Protein AF-A0A0Q5HZ57-F1 (afdb_monomer)

Foldseek 3Di:
DDDPDDDVVVVVVVVVPPDPDPDDPPPDPDDDDDPPPPDDLVNLQPDDPVSVVVVVVVLLVVLLVVLLVLCVDPCNPVVSVVSVVVSVVVVVVCLDSRCDPVNVSVPVVVVVVVVSVVVVVVVVVVVVVVVVVVVVVVVVVVVVVVVVVVVVVVVVVVVVVVVVVVVVVVVVVVVVVVVVVVVVVVVVVVVVVVVVVVVVVVVVVVVVVVVVVVVVVVVVVVVVVVVVVVVVVVVVPPDPPPDDDDDQDDQDPDPLSLVLLQVQLCVVVVPPPGDSVCCRVRDDPVSVVVSCVQQVDSVSSVVSCVVVVVVVVVPD

Radius of gyration: 91.22 Å; Cα contacts (8 Å, |Δi|>4): 73; chains: 1; bounding box: 146×51×230 Å

Secondary structure (DSSP, 8-state):
----PPPHHHHHHHHHT-------TTSSS-PPPPTT----HHHHTT--HHHHHHHHHHHHHHHHHHHHHHHTSTTHHHHHHHHHHHHHHHHHHHHHHHS-TTS-HHHHHHHHHHHHHHHHHHHHHHHHHHHHHHHHHHHHHHHHHHHHHHHHHHHHHHHHHHHHHHHHHHHHHHHHHHHHHHHHHHHHHHHHHHHHHHHHHHHHHHHHHHHHHHHHHHHHHHHHHHHHHHHHHHHHHSPP---PPPPPP----SHHHHHHHHHHHHHHTT-TT--SSTHHHH--HHHHHHHHHHS-SHHHHHHHHHHHHHHHHS--

Solvent-accessible surface area (backbone atoms only — not comparable to full-atom values): 18323 Å² total; per-residue (Å²): 140,79,84,81,71,80,55,69,66,58,59,52,53,58,64,70,64,54,68,86,65,78,74,73,92,74,87,61,96,84,75,79,80,66,92,88,62,90,67,48,73,76,60,57,73,67,51,51,73,68,54,48,52,52,54,49,52,53,53,53,51,52,48,51,53,53,33,57,60,31,51,77,41,100,64,7,68,64,53,23,51,51,53,50,54,54,50,53,51,53,52,52,49,52,49,65,73,70,54,51,98,84,51,66,58,62,61,65,45,47,56,50,49,52,53,50,51,48,53,52,49,52,53,51,50,54,54,50,54,51,50,54,49,50,54,50,52,51,51,50,52,51,51,51,49,53,54,48,53,51,50,51,53,52,51,52,52,50,52,51,52,53,50,52,52,50,51,53,49,52,51,53,52,51,52,50,50,52,52,49,52,53,49,54,51,50,50,52,51,52,50,52,52,50,51,51,52,52,50,51,49,51,56,46,52,52,50,52,50,54,53,52,50,52,50,51,49,52,54,48,52,51,50,50,51,52,52,51,52,48,53,50,50,52,63,69,63,47,78,72,85,73,71,82,76,77,77,84,69,83,74,65,88,48,72,59,47,37,52,34,51,38,53,51,48,24,66,77,69,71,35,89,80,69,50,73,83,55,44,81,83,69,56,47,65,67,57,51,53,53,48,43,70,76,36,75,40,74,67,48,23,48,57,69,42,44,67,61,56,50,57,59,69,73,58,123

Mean predicted aligned error: 21.64 Å

Sequence (316 aa):
MTSALINPAAIAAIKSRRPAGPASPLDGPGRPAPAGCNLTPERAARLNPLQWQRAWLRSSELVADVVEAAMKRDDGTDLAAMLLDHSLNLIAYGITEFAGTKASPRERVRERTETVLQVVWQGMSRSIDAGVALERDELAAEAARILADERDLMTQAADVAHAEARAARQEVEALRRQIAEQRDQAAAELARVTEGRDRERASYIERERGWNEQRRQLEHDRAQVIASLNAELEALSRPLEVLPMPAPVTLPTTPAGRASLCRYAREVLSRPDLKQDDLGEVVTPELLTAWETAYPTPEAQRAHLRPVVAGVRGAA

Structure (mmCIF, N/CA/C/O backbone):
data_AF-A0A0Q5HZ57-F1
#
_entry.id   AF-A0A0Q5HZ57-F1
#
loop_
_atom_site.group_PDB
_atom_site.id
_atom_site.type_symbol
_atom_site.label_atom_id
_atom_site.label_alt_id
_atom_site.label_comp_id
_atom_site.label_asym_id
_atom_site.label_entity_id
_atom_site.label_seq_id
_atom_site.pdbx_PDB_ins_code
_atom_site.Cartn_x
_atom_site.Cartn_y
_atom_site.Cartn_z
_atom_site.occupancy
_atom_site.B_iso_or_equiv
_atom_site.auth_seq_id
_atom_site.auth_comp_id
_atom_site.auth_asym_id
_atom_site.auth_atom_id
_atom_site.pdbx_PDB_model_num
ATOM 1 N N . MET A 1 1 ? 16.316 20.835 -44.942 1.00 33.94 1 MET A N 1
ATOM 2 C CA . MET A 1 1 ? 16.990 20.653 -46.245 1.00 33.94 1 MET A CA 1
ATOM 3 C C . MET A 1 1 ? 17.174 22.016 -46.890 1.00 33.94 1 MET A C 1
ATOM 5 O O . MET A 1 1 ? 16.287 22.500 -47.577 1.00 33.94 1 MET A O 1
ATOM 9 N N . THR A 1 2 ? 18.281 22.683 -46.581 1.00 32.50 2 THR A N 1
ATOM 10 C CA . THR A 1 2 ? 18.635 23.996 -47.130 1.00 32.50 2 THR A CA 1
ATOM 11 C C . THR A 1 2 ? 19.719 23.796 -48.179 1.00 32.50 2 THR A C 1
ATOM 13 O O . THR A 1 2 ? 20.849 23.445 -47.858 1.00 32.50 2 THR A O 1
ATOM 16 N N . SER A 1 3 ? 19.341 23.983 -49.443 1.00 35.72 3 SER A N 1
ATOM 17 C CA . SER A 1 3 ? 20.245 24.024 -50.589 1.00 35.72 3 SER A CA 1
ATOM 18 C C . SER A 1 3 ? 21.181 25.223 -50.430 1.00 35.72 3 SER A C 1
ATOM 20 O O . SER A 1 3 ? 20.772 26.363 -50.653 1.00 35.72 3 SER A O 1
ATOM 22 N N . ALA A 1 4 ? 22.422 24.986 -50.005 1.00 40.47 4 ALA A N 1
ATOM 23 C CA . ALA A 1 4 ? 23.453 26.015 -49.953 1.00 40.47 4 ALA A CA 1
ATOM 24 C C . ALA A 1 4 ? 23.924 26.321 -51.383 1.00 40.47 4 ALA A C 1
ATOM 26 O O . ALA A 1 4 ? 24.875 25.739 -51.896 1.00 40.47 4 ALA A O 1
ATOM 27 N N . LEU A 1 5 ? 23.201 27.223 -52.049 1.00 44.81 5 LEU A N 1
ATOM 28 C CA . LEU A 1 5 ? 23.635 27.865 -53.284 1.00 44.81 5 LEU A CA 1
ATOM 29 C C . LEU A 1 5 ? 24.961 28.583 -53.016 1.00 44.81 5 LEU A C 1
ATOM 31 O O . LEU A 1 5 ? 25.039 29.469 -52.164 1.00 44.81 5 LEU A O 1
ATOM 35 N N . ILE A 1 6 ? 26.003 28.179 -53.742 1.00 45.28 6 ILE A N 1
ATOM 36 C CA . ILE A 1 6 ? 27.332 28.785 -53.687 1.00 45.28 6 ILE A CA 1
ATOM 37 C C . ILE A 1 6 ? 27.187 30.293 -53.925 1.00 45.28 6 ILE A C 1
ATOM 39 O O . ILE A 1 6 ? 26.731 30.731 -54.982 1.00 45.28 6 ILE A O 1
ATOM 43 N N . ASN A 1 7 ? 27.557 31.084 -52.916 1.00 48.25 7 ASN A N 1
ATOM 44 C CA . ASN A 1 7 ? 27.429 32.535 -52.933 1.00 48.25 7 ASN A CA 1
ATOM 45 C C . ASN A 1 7 ? 28.296 33.126 -54.070 1.00 48.25 7 ASN A C 1
ATOM 47 O O . ASN A 1 7 ? 29.522 32.977 -54.032 1.00 48.25 7 ASN A O 1
ATOM 51 N N . PRO A 1 8 ? 27.714 33.840 -55.053 1.00 53.28 8 PRO A N 1
ATOM 52 C CA . PRO A 1 8 ? 28.462 34.447 -56.157 1.00 53.28 8 PRO A CA 1
ATOM 53 C C . PRO A 1 8 ? 29.563 35.408 -55.683 1.00 53.28 8 PRO A C 1
ATOM 55 O O . PRO A 1 8 ? 30.600 35.543 -56.335 1.00 53.28 8 PRO A O 1
ATOM 58 N N . ALA A 1 9 ? 29.376 36.033 -54.515 1.00 50.25 9 ALA A N 1
ATOM 59 C CA . ALA A 1 9 ? 30.364 36.917 -53.905 1.00 50.25 9 ALA A CA 1
ATOM 60 C C . ALA A 1 9 ? 31.603 36.158 -53.394 1.00 50.25 9 ALA A C 1
ATOM 62 O O . ALA A 1 9 ? 32.708 36.699 -53.436 1.00 50.25 9 ALA A O 1
ATOM 63 N N . ALA A 1 10 ? 31.457 34.892 -52.985 1.00 50.66 10 ALA A N 1
ATOM 64 C CA . ALA A 1 10 ? 32.586 34.052 -52.580 1.00 50.66 10 ALA A CA 1
ATOM 65 C C . ALA A 1 10 ? 33.459 33.666 -53.788 1.00 50.66 10 ALA A C 1
ATOM 67 O O . ALA A 1 10 ? 34.685 33.711 -53.705 1.00 50.66 10 ALA A O 1
ATOM 68 N N . ILE A 1 11 ? 32.848 33.400 -54.950 1.00 47.31 11 ILE A N 1
ATOM 69 C CA . ILE A 1 11 ? 33.577 33.129 -56.203 1.00 47.31 11 ILE A CA 1
ATOM 70 C C . ILE A 1 11 ? 34.319 34.387 -56.693 1.00 47.31 11 ILE A C 1
ATOM 72 O O . ILE A 1 11 ? 35.450 34.295 -57.176 1.00 47.31 11 ILE A O 1
ATOM 76 N N . ALA A 1 12 ? 33.721 35.574 -56.543 1.00 46.91 12 ALA A N 1
ATOM 77 C CA . ALA A 1 12 ? 34.370 36.840 -56.891 1.00 46.91 12 ALA A CA 1
ATOM 78 C C . ALA A 1 12 ? 35.555 37.173 -55.962 1.00 46.91 12 ALA A C 1
ATOM 80 O O . ALA A 1 12 ? 36.593 37.629 -56.441 1.00 46.91 12 ALA A O 1
ATOM 81 N N . ALA A 1 13 ? 35.438 36.881 -54.661 1.00 50.50 13 ALA A N 1
ATOM 82 C CA . ALA A 1 13 ? 36.510 37.075 -53.682 1.00 50.50 13 ALA A CA 1
ATOM 83 C C . ALA A 1 13 ? 37.700 36.114 -53.885 1.00 50.50 13 ALA A C 1
ATOM 85 O O . ALA A 1 13 ? 38.850 36.491 -53.663 1.00 50.50 13 ALA A O 1
ATOM 86 N N . ILE A 1 14 ? 37.446 34.889 -54.357 1.00 45.88 14 ILE A N 1
ATOM 87 C CA . ILE A 1 14 ? 38.502 33.931 -54.726 1.00 45.88 14 ILE A CA 1
ATOM 88 C C . ILE A 1 14 ? 39.224 34.389 -56.004 1.00 45.88 14 ILE A C 1
ATOM 90 O O . ILE A 1 14 ? 40.447 34.292 -56.093 1.00 45.88 14 ILE A O 1
ATOM 94 N N . LYS A 1 15 ? 38.500 34.972 -56.971 1.00 42.28 15 LYS A N 1
ATOM 95 C CA . LYS A 1 15 ? 39.103 35.546 -58.188 1.00 42.28 15 LYS A CA 1
ATOM 96 C C . LYS A 1 15 ? 39.929 36.809 -57.919 1.00 42.28 15 LYS A C 1
ATOM 98 O O . LYS A 1 15 ? 40.934 37.007 -58.596 1.00 42.28 15 LYS A O 1
ATOM 103 N N . SER A 1 16 ? 39.543 37.643 -56.950 1.00 41.50 16 SER A N 1
ATOM 104 C CA . SER A 1 16 ? 40.268 38.879 -56.608 1.00 41.50 16 SER A CA 1
ATOM 105 C C . SER A 1 16 ? 41.471 38.667 -55.682 1.00 41.50 16 SER A C 1
ATOM 107 O O . SER A 1 16 ? 42.335 39.536 -55.607 1.00 41.50 16 SER A O 1
ATOM 109 N N . ARG A 1 17 ? 41.571 37.506 -55.018 1.00 42.84 17 ARG A N 1
ATOM 110 C CA . ARG A 1 17 ? 42.743 37.093 -54.225 1.00 42.84 17 ARG A CA 1
ATOM 111 C C . ARG A 1 17 ? 43.830 36.380 -55.025 1.00 42.84 17 ARG A C 1
ATOM 113 O O . ARG A 1 17 ? 44.807 35.935 -54.427 1.00 42.84 17 ARG A O 1
ATOM 120 N N . ARG A 1 18 ? 43.706 36.277 -56.352 1.00 37.41 18 ARG A N 1
ATOM 121 C CA . ARG A 1 18 ? 44.807 35.784 -57.182 1.00 37.41 18 ARG A CA 1
ATOM 122 C C . ARG A 1 18 ? 45.971 36.773 -57.006 1.00 37.41 18 ARG A C 1
ATOM 124 O O . ARG A 1 18 ? 45.808 37.929 -57.404 1.00 37.41 18 ARG A O 1
ATOM 131 N N . PRO A 1 19 ? 47.119 36.385 -56.411 1.00 39.62 19 PRO A N 1
ATOM 132 C CA . PRO A 1 19 ? 48.310 37.214 -56.534 1.00 39.62 19 PRO A CA 1
ATOM 133 C C . PRO A 1 19 ? 48.513 37.446 -58.028 1.00 39.62 19 PRO A C 1
ATOM 135 O O . PRO A 1 19 ? 48.196 36.552 -58.821 1.00 39.62 19 PRO A O 1
ATOM 138 N N . ALA A 1 20 ? 48.955 38.641 -58.421 1.00 43.75 20 ALA A N 1
ATOM 139 C CA . ALA A 1 20 ? 49.360 38.890 -59.795 1.00 43.75 20 ALA A CA 1
ATOM 140 C C . ALA A 1 20 ? 50.365 37.794 -60.168 1.00 43.75 20 ALA A C 1
ATOM 142 O O . ALA A 1 20 ? 51.519 37.819 -59.743 1.00 43.75 20 ALA A O 1
ATOM 143 N N . GLY A 1 21 ? 49.874 36.765 -60.864 1.00 36.41 21 GLY A N 1
ATOM 144 C CA . GLY A 1 21 ? 50.707 35.698 -61.373 1.00 36.41 21 GLY A CA 1
ATOM 145 C C . GLY A 1 21 ? 51.734 36.350 -62.286 1.00 36.41 21 GLY A C 1
ATOM 146 O O . GLY A 1 21 ? 51.421 37.385 -62.890 1.00 36.41 21 GLY A O 1
ATOM 147 N N . PRO A 1 22 ? 52.956 35.803 -62.369 1.00 34.62 22 PRO A N 1
ATOM 148 C CA . PRO A 1 22 ? 53.955 36.347 -63.272 1.00 34.62 22 PRO A CA 1
ATOM 149 C C . PRO A 1 22 ? 53.305 36.509 -64.647 1.00 34.62 22 PRO A C 1
ATOM 151 O O . PRO A 1 22 ? 52.580 35.613 -65.088 1.00 34.62 22 PRO A O 1
ATOM 154 N N . ALA A 1 23 ? 53.497 37.683 -65.261 1.00 33.75 23 ALA A N 1
ATOM 155 C CA . ALA A 1 23 ? 53.013 37.975 -66.603 1.00 33.75 23 ALA A CA 1
ATOM 156 C C . ALA A 1 23 ? 53.214 36.737 -67.485 1.00 33.75 23 ALA A C 1
ATOM 158 O O . ALA A 1 23 ? 54.285 36.121 -67.425 1.00 33.75 23 ALA A O 1
ATOM 159 N N . SER A 1 24 ? 52.161 36.345 -68.215 1.00 35.62 24 SER A N 1
ATOM 160 C CA . SER A 1 24 ? 52.159 35.137 -69.042 1.00 35.62 24 SER A CA 1
ATOM 161 C C . SER A 1 24 ? 53.497 35.043 -69.780 1.00 35.62 24 SER A C 1
ATOM 163 O O . SER A 1 24 ? 53.866 35.993 -70.473 1.00 35.62 24 SER A O 1
ATOM 165 N N . PRO A 1 25 ? 54.272 33.958 -69.621 1.00 41.25 25 PRO A N 1
ATOM 166 C CA . PRO A 1 25 ? 55.654 33.897 -70.098 1.00 41.25 25 PRO A CA 1
ATOM 167 C C . PRO A 1 25 ? 55.776 33.826 -71.634 1.00 41.25 25 PRO A C 1
ATOM 169 O O . PRO A 1 25 ? 56.842 33.480 -72.138 1.00 41.25 25 PRO A O 1
ATOM 172 N N . LEU A 1 26 ? 54.695 34.130 -72.362 1.00 41.28 26 LEU A N 1
ATOM 173 C CA . LEU A 1 26 ? 54.483 33.879 -73.785 1.00 41.28 26 LEU A CA 1
ATOM 174 C C . LEU A 1 26 ? 54.580 35.129 -74.681 1.00 41.28 26 LEU A C 1
ATOM 176 O O . LEU A 1 26 ? 54.522 34.982 -75.896 1.00 41.28 26 LEU A O 1
ATOM 180 N N . ASP A 1 27 ? 54.791 36.331 -74.138 1.00 39.03 27 ASP A N 1
ATOM 181 C CA . ASP A 1 27 ? 54.838 37.573 -74.941 1.00 39.03 27 ASP A CA 1
ATOM 182 C C . ASP A 1 27 ? 56.241 37.944 -75.477 1.00 39.03 27 ASP A C 1
ATOM 184 O O . ASP A 1 27 ? 56.532 39.109 -75.741 1.00 39.03 27 ASP A O 1
ATOM 188 N N . GLY A 1 28 ? 57.144 36.976 -75.674 1.00 36.47 28 GLY A N 1
ATOM 189 C CA . GLY A 1 28 ? 58.491 37.247 -76.197 1.00 36.47 28 GLY A CA 1
ATOM 190 C C . GLY A 1 28 ? 58.985 36.193 -77.193 1.00 36.47 28 GLY A C 1
ATOM 191 O O . GLY A 1 28 ? 58.855 34.999 -76.916 1.00 36.47 28 GLY A O 1
ATOM 192 N N . PRO A 1 29 ? 59.594 36.584 -78.329 1.00 33.12 29 PRO A N 1
ATOM 193 C CA . PRO A 1 29 ? 60.164 35.626 -79.264 1.00 33.12 29 PRO A CA 1
ATOM 194 C C . PRO A 1 29 ? 61.466 35.047 -78.684 1.00 33.12 29 PRO A C 1
ATOM 196 O O . PRO A 1 29 ? 62.414 35.783 -78.421 1.00 33.12 29 PRO A O 1
ATOM 199 N N . GLY A 1 30 ? 61.517 33.721 -78.507 1.00 47.78 30 GLY A N 1
ATOM 200 C CA . GLY A 1 30 ? 62.766 32.980 -78.279 1.00 47.78 30 GLY A CA 1
ATOM 201 C C . GLY A 1 30 ? 63.076 32.533 -76.844 1.00 47.78 30 GLY A C 1
ATOM 202 O O . GLY A 1 30 ? 64.192 32.753 -76.376 1.00 47.78 30 GLY A O 1
ATOM 203 N N . ARG A 1 31 ? 62.155 31.850 -76.146 1.00 42.75 31 ARG A N 1
ATOM 204 C CA . ARG A 1 31 ? 62.499 31.127 -74.901 1.00 42.75 31 ARG A CA 1
ATOM 205 C C . ARG A 1 31 ? 62.748 29.626 -75.131 1.00 42.75 31 ARG A C 1
ATOM 207 O O . ARG A 1 31 ? 62.014 29.012 -75.901 1.00 42.75 31 ARG A O 1
ATOM 214 N N . PRO A 1 32 ? 63.751 29.027 -74.457 1.00 47.19 32 PRO A N 1
ATOM 215 C CA . PRO A 1 32 ? 64.031 27.595 -74.534 1.00 47.19 32 PRO A CA 1
ATOM 216 C C . PRO A 1 32 ? 62.951 26.768 -73.819 1.00 47.19 32 PRO A C 1
ATOM 218 O O . PRO A 1 32 ? 62.338 27.231 -72.856 1.00 47.19 32 PRO A O 1
ATOM 221 N N . ALA A 1 33 ? 62.738 25.539 -74.299 1.00 41.84 33 ALA A N 1
ATOM 222 C CA . ALA A 1 33 ? 61.760 24.599 -73.754 1.00 41.84 33 ALA A CA 1
ATOM 223 C C . ALA A 1 33 ? 61.967 24.349 -72.241 1.00 41.84 33 ALA A C 1
ATOM 225 O O . ALA A 1 33 ? 63.110 24.349 -71.772 1.00 41.84 33 ALA A O 1
ATOM 226 N N . PRO A 1 34 ? 60.888 24.117 -71.466 1.00 42.78 34 PRO A N 1
ATOM 227 C CA . PRO A 1 34 ? 60.983 23.861 -70.032 1.00 42.78 34 PRO A CA 1
ATOM 228 C C . PRO A 1 34 ? 61.845 22.623 -69.731 1.00 42.78 34 PRO A C 1
ATOM 230 O O . PRO A 1 34 ? 61.740 21.586 -70.395 1.00 42.78 34 PRO A O 1
ATOM 233 N N . ALA A 1 35 ? 62.713 22.742 -68.722 1.00 40.25 35 ALA A N 1
ATOM 234 C CA . ALA A 1 35 ? 63.647 21.693 -68.327 1.00 40.25 35 ALA A CA 1
ATOM 235 C C . ALA A 1 35 ? 62.897 20.411 -67.924 1.00 40.25 35 ALA A C 1
ATOM 237 O O . ALA A 1 35 ? 62.013 20.445 -67.072 1.00 40.25 35 ALA A O 1
ATOM 238 N N . GLY A 1 36 ? 63.255 19.287 -68.555 1.00 43.97 36 GLY A N 1
ATOM 239 C CA . GLY A 1 36 ? 62.613 17.979 -68.361 1.00 43.97 36 GLY A CA 1
ATOM 240 C C . GLY A 1 36 ? 61.792 17.489 -69.559 1.00 43.97 36 GLY A C 1
ATOM 241 O O . GLY A 1 36 ? 61.461 16.306 -69.630 1.00 43.97 36 GLY A O 1
ATOM 242 N N . CYS A 1 37 ? 61.520 18.343 -70.551 1.00 41.91 37 CYS A N 1
ATOM 243 C CA . CYS A 1 37 ? 60.927 17.904 -71.811 1.00 41.91 37 CYS A CA 1
ATOM 244 C C . CYS A 1 37 ? 62.027 17.373 -72.755 1.00 41.91 37 CYS A C 1
ATOM 246 O O . CYS A 1 37 ? 62.729 18.141 -73.405 1.00 41.91 37 CYS A O 1
ATOM 248 N N . ASN A 1 38 ? 62.192 16.047 -72.852 1.00 43.94 38 ASN A N 1
ATOM 249 C CA . ASN A 1 38 ? 63.195 15.397 -73.725 1.00 43.94 38 ASN A CA 1
ATOM 250 C C . ASN A 1 38 ? 62.876 15.477 -75.238 1.00 43.94 38 ASN A C 1
ATOM 252 O O . ASN A 1 38 ? 63.563 14.866 -76.066 1.00 43.94 38 ASN A O 1
ATOM 256 N N . LEU A 1 39 ? 61.824 16.205 -75.613 1.00 46.50 39 LEU A N 1
ATOM 257 C CA . LEU A 1 39 ? 61.430 16.461 -76.992 1.00 46.50 39 LEU A CA 1
ATOM 258 C C . LEU A 1 39 ? 61.961 17.831 -77.413 1.00 46.50 39 LEU A C 1
ATOM 260 O O . LEU A 1 39 ? 61.345 18.860 -77.154 1.00 46.50 39 LEU A O 1
ATOM 264 N N . THR A 1 40 ? 63.118 17.843 -78.077 1.00 48.66 40 THR A N 1
ATOM 265 C CA . THR A 1 40 ? 63.584 19.059 -78.748 1.00 48.66 40 THR A CA 1
ATOM 266 C C . THR A 1 40 ? 62.665 19.370 -79.939 1.00 48.66 40 THR A C 1
ATOM 268 O O . THR A 1 40 ? 62.183 18.430 -80.587 1.00 48.66 40 THR A O 1
ATOM 271 N N . PRO A 1 41 ? 62.433 20.654 -80.279 1.00 47.09 41 PRO A N 1
ATOM 272 C CA . PRO A 1 41 ? 61.612 21.044 -81.432 1.00 47.09 41 PRO A CA 1
ATOM 273 C C . PRO A 1 41 ? 62.032 20.342 -82.735 1.00 47.09 41 PRO A C 1
ATOM 275 O O . PRO A 1 41 ? 61.200 19.905 -83.525 1.00 47.09 41 PRO A O 1
ATOM 278 N N . GLU A 1 42 ? 63.335 20.120 -82.910 1.00 44.94 42 GLU A N 1
ATOM 279 C CA . GLU A 1 42 ? 63.935 19.419 -84.053 1.00 44.94 42 GLU A CA 1
ATOM 280 C C . GLU A 1 42 ? 63.585 17.926 -84.113 1.00 44.94 42 GLU A C 1
ATOM 282 O O . GLU A 1 42 ? 63.478 17.348 -85.196 1.00 44.94 42 GLU A O 1
ATOM 287 N N . ARG A 1 43 ? 63.412 17.276 -82.957 1.00 50.34 43 ARG A N 1
ATOM 288 C CA . ARG A 1 43 ? 63.048 15.855 -82.856 1.00 50.34 43 ARG A CA 1
ATOM 289 C C . ARG A 1 43 ? 61.544 15.668 -83.029 1.00 50.34 43 ARG A C 1
ATOM 291 O O . ARG A 1 43 ? 61.112 14.716 -83.671 1.00 50.34 43 ARG A O 1
ATOM 298 N N . ALA A 1 44 ? 60.776 16.617 -82.513 1.00 50.25 44 ALA A N 1
ATOM 299 C CA . ALA A 1 44 ? 59.329 16.698 -82.616 1.00 50.25 44 ALA A CA 1
ATOM 300 C C . ALA A 1 44 ? 58.861 16.972 -84.066 1.00 50.25 44 ALA A C 1
ATOM 302 O O . ALA A 1 44 ? 57.919 16.341 -84.544 1.00 50.25 44 ALA A O 1
ATOM 303 N N . ALA A 1 45 ? 59.595 17.806 -84.815 1.00 48.00 45 ALA A N 1
ATOM 304 C CA . ALA A 1 45 ? 59.360 18.073 -86.240 1.00 48.00 45 ALA A CA 1
ATOM 305 C C . ALA A 1 45 ? 59.637 16.870 -87.170 1.00 48.00 45 ALA A C 1
ATOM 307 O O . ALA A 1 45 ? 59.205 16.864 -88.320 1.00 48.00 45 ALA A O 1
ATOM 308 N N . ARG A 1 46 ? 60.355 15.843 -86.690 1.00 48.94 46 ARG A N 1
ATOM 309 C CA . ARG A 1 46 ? 60.670 14.614 -87.447 1.00 48.94 46 ARG A CA 1
ATOM 310 C C . ARG A 1 46 ? 59.684 13.473 -87.198 1.00 48.94 46 ARG A C 1
ATOM 312 O O . ARG A 1 46 ? 59.780 12.439 -87.857 1.00 48.94 46 ARG A O 1
ATOM 319 N N . LEU A 1 47 ? 58.767 13.628 -86.244 1.00 53.16 47 LEU A N 1
ATOM 320 C CA . LEU A 1 47 ? 57.759 12.617 -85.950 1.00 53.16 47 LEU A CA 1
ATOM 321 C C . LEU A 1 47 ? 56.666 12.647 -87.014 1.00 53.16 47 LEU A C 1
ATOM 323 O O . LEU A 1 47 ? 56.113 13.698 -87.337 1.00 53.16 47 LEU A O 1
ATOM 327 N N . ASN A 1 48 ? 56.311 11.474 -87.531 1.00 53.22 48 ASN A N 1
ATOM 328 C CA . ASN A 1 48 ? 55.153 11.370 -88.408 1.00 53.22 48 ASN A CA 1
ATOM 329 C C . ASN A 1 48 ? 53.839 11.496 -87.595 1.00 53.22 48 ASN A C 1
ATOM 331 O O . ASN A 1 48 ? 53.841 11.298 -86.375 1.00 53.22 48 ASN A O 1
ATOM 335 N N . PRO A 1 49 ? 52.694 11.798 -88.238 1.00 52.38 49 PRO A N 1
ATOM 336 C CA . PRO A 1 49 ? 51.424 12.026 -87.538 1.00 52.38 49 PRO A CA 1
ATOM 337 C C . PRO A 1 49 ? 50.983 10.870 -86.626 1.00 52.38 49 PRO A C 1
ATOM 339 O O . PRO A 1 49 ? 50.380 11.085 -85.578 1.00 52.38 49 PRO A O 1
ATOM 342 N N . LEU A 1 50 ? 51.322 9.636 -87.003 1.00 49.44 50 LEU A N 1
ATOM 343 C CA . LEU A 1 50 ? 50.962 8.419 -86.276 1.00 49.44 50 LEU A CA 1
ATOM 344 C C . LEU A 1 50 ? 51.822 8.237 -85.013 1.00 49.44 50 LEU A C 1
ATOM 346 O O . LEU A 1 50 ? 51.327 7.808 -83.971 1.00 49.44 50 LEU A O 1
ATOM 350 N N . GLN A 1 51 ? 53.101 8.608 -85.080 1.00 51.78 51 GLN A N 1
ATOM 351 C CA . GLN A 1 51 ? 54.005 8.656 -83.929 1.00 51.78 51 GLN A CA 1
ATOM 352 C C . GLN A 1 51 ? 53.608 9.767 -82.958 1.00 51.78 51 GLN A C 1
ATOM 354 O O . GLN A 1 51 ? 53.602 9.538 -81.751 1.00 51.78 51 GLN A O 1
ATOM 359 N N . TRP A 1 52 ? 53.198 10.923 -83.483 1.00 57.69 52 TRP A N 1
ATOM 360 C CA . TRP A 1 52 ? 52.637 12.014 -82.689 1.00 57.69 52 TRP A CA 1
ATOM 361 C C . TRP A 1 52 ? 51.386 11.589 -81.924 1.00 57.69 52 TRP A C 1
ATOM 363 O O . TRP A 1 52 ? 51.298 11.791 -80.716 1.00 57.69 52 TRP A O 1
ATOM 373 N N . GLN A 1 53 ? 50.447 10.932 -82.603 1.00 51.41 53 GLN A N 1
ATOM 374 C CA . GLN A 1 53 ? 49.215 10.453 -81.984 1.00 51.41 53 GLN A CA 1
ATOM 375 C C . GLN A 1 53 ? 49.478 9.408 -80.890 1.00 51.41 53 GLN A C 1
ATOM 377 O O . GLN A 1 53 ? 48.839 9.442 -79.841 1.00 51.41 53 GLN A O 1
ATOM 382 N N . ARG A 1 54 ? 50.432 8.493 -81.103 1.00 52.56 54 ARG A N 1
ATOM 383 C CA . ARG A 1 54 ? 50.807 7.488 -80.093 1.00 52.56 54 ARG A CA 1
ATOM 384 C C . ARG A 1 54 ? 51.520 8.099 -78.891 1.00 52.56 54 ARG A C 1
ATOM 386 O O . ARG A 1 54 ? 51.244 7.691 -77.768 1.00 52.56 54 ARG A O 1
ATOM 393 N N . ALA A 1 55 ? 52.428 9.047 -79.119 1.00 54.03 55 ALA A N 1
ATOM 394 C CA . ALA A 1 55 ? 53.110 9.754 -78.040 1.00 54.03 55 ALA A CA 1
ATOM 395 C C . ALA A 1 55 ? 52.105 10.540 -77.190 1.00 54.03 55 ALA A C 1
ATOM 397 O O . ALA A 1 55 ? 52.135 10.448 -75.969 1.00 54.03 55 ALA A O 1
ATOM 398 N N . TRP A 1 56 ? 51.157 11.215 -77.844 1.00 57.09 56 TRP A N 1
ATOM 399 C CA . TRP A 1 56 ? 50.077 11.940 -77.187 1.00 57.09 56 TRP A CA 1
ATOM 400 C C . TRP A 1 56 ? 49.205 11.053 -76.299 1.00 57.09 56 TRP A C 1
ATOM 402 O O . TRP A 1 56 ? 49.033 11.354 -75.122 1.00 57.09 56 TRP A O 1
ATOM 412 N N . LEU A 1 57 ? 48.684 9.951 -76.851 1.00 53.22 57 LEU A N 1
ATOM 413 C CA . LEU A 1 57 ? 47.817 9.032 -76.110 1.00 53.22 57 LEU A CA 1
ATOM 414 C C . LEU A 1 57 ? 48.525 8.473 -74.874 1.00 53.22 57 LEU A C 1
ATOM 416 O O . LEU A 1 57 ? 47.970 8.539 -73.784 1.00 53.22 57 LEU A O 1
ATOM 420 N N . ARG A 1 58 ? 49.787 8.046 -75.014 1.00 53.75 58 ARG A N 1
ATOM 421 C CA . ARG A 1 58 ? 50.585 7.562 -73.877 1.00 53.75 58 ARG A CA 1
ATOM 422 C C . ARG A 1 58 ? 50.830 8.631 -72.817 1.00 53.75 58 ARG A C 1
ATOM 424 O O . ARG A 1 58 ? 50.837 8.322 -71.632 1.00 53.75 58 ARG A O 1
ATOM 431 N N . SER A 1 59 ? 51.050 9.881 -73.221 1.00 54.53 59 SER A N 1
ATOM 432 C CA . SER A 1 59 ? 51.198 10.984 -72.269 1.00 54.53 59 SER A CA 1
ATOM 433 C C . SER A 1 59 ? 49.889 11.283 -71.538 1.00 54.53 59 SER A C 1
ATOM 435 O O . SER A 1 59 ? 49.925 11.561 -70.347 1.00 54.53 59 SER A O 1
ATOM 437 N N . SER A 1 60 ? 48.739 11.196 -72.214 1.00 58.06 60 SER A N 1
ATOM 438 C CA . SER A 1 60 ? 47.427 11.372 -71.576 1.00 58.06 60 SER A CA 1
ATOM 439 C C . SER A 1 60 ? 47.078 10.232 -70.615 1.00 58.06 60 SER A C 1
ATOM 441 O O . SER A 1 60 ? 46.580 10.506 -69.528 1.00 58.06 60 SER A O 1
ATOM 443 N N . GLU A 1 61 ? 47.377 8.982 -70.979 1.00 55.94 61 GLU A N 1
ATOM 444 C CA . GLU A 1 61 ? 47.215 7.810 -70.103 1.00 55.94 61 GLU A CA 1
ATOM 445 C C . GLU A 1 61 ? 48.061 7.957 -68.831 1.00 55.94 61 GLU A C 1
ATOM 447 O O . GLU A 1 61 ? 47.540 7.854 -67.726 1.00 55.94 61 GLU A O 1
ATOM 452 N N . LEU A 1 62 ? 49.335 8.335 -68.975 1.00 57.31 62 LEU A N 1
ATOM 453 C CA . LEU A 1 62 ? 50.222 8.557 -67.832 1.00 57.31 62 LEU A CA 1
ATOM 454 C C . LEU A 1 62 ? 49.719 9.671 -66.900 1.00 57.31 62 LEU A C 1
ATOM 456 O O . LEU A 1 62 ? 49.836 9.560 -65.683 1.00 57.31 62 LEU A O 1
ATOM 460 N N . VAL A 1 63 ? 49.162 10.754 -67.451 1.00 58.81 63 VAL A N 1
ATOM 461 C CA . VAL A 1 63 ? 48.572 11.833 -66.642 1.00 58.81 63 VAL A CA 1
ATOM 462 C C . VAL A 1 63 ? 47.350 11.333 -65.879 1.00 58.81 63 VAL A C 1
ATOM 464 O O . VAL A 1 63 ? 47.212 11.659 -64.703 1.00 58.81 63 VAL A O 1
ATOM 467 N N . ALA A 1 64 ? 46.488 10.536 -66.514 1.00 56.59 64 ALA A N 1
ATOM 468 C CA . ALA A 1 64 ? 45.324 9.956 -65.853 1.00 56.59 64 ALA A CA 1
ATOM 469 C C . ALA A 1 64 ? 45.739 9.058 -64.676 1.00 56.59 64 ALA A C 1
ATOM 471 O O . ALA A 1 64 ? 45.218 9.238 -63.578 1.00 56.59 64 ALA A O 1
ATOM 472 N N . ASP A 1 65 ? 46.738 8.192 -64.867 1.00 59.06 65 ASP A N 1
ATOM 473 C CA . ASP A 1 65 ? 47.252 7.305 -63.815 1.00 59.06 65 ASP A CA 1
ATOM 474 C C . ASP A 1 65 ? 47.837 8.092 -62.630 1.00 59.06 65 ASP A C 1
ATOM 476 O O . ASP A 1 65 ? 47.601 7.767 -61.464 1.00 59.06 65 ASP A O 1
ATOM 480 N N . VAL A 1 66 ? 48.592 9.161 -62.910 1.00 58.03 66 VAL A N 1
ATOM 481 C CA . VAL A 1 66 ? 49.214 10.000 -61.872 1.00 58.03 66 VAL A CA 1
ATOM 482 C C . VAL A 1 66 ? 48.167 10.826 -61.120 1.00 58.03 66 VAL A C 1
ATOM 484 O O . VAL A 1 66 ? 48.272 10.983 -59.903 1.00 58.03 66 VAL A O 1
ATOM 487 N N . VAL A 1 67 ? 47.138 11.322 -61.811 1.00 59.38 67 VAL A N 1
ATOM 488 C CA . VAL A 1 67 ? 46.007 12.029 -61.192 1.00 59.38 67 VAL A CA 1
ATOM 489 C C . VAL A 1 67 ? 45.177 11.074 -60.332 1.00 59.38 67 VAL A C 1
ATOM 491 O O . VAL A 1 67 ? 44.845 11.417 -59.200 1.00 59.38 67 VAL A O 1
ATOM 494 N N . GLU A 1 68 ? 44.904 9.858 -60.807 1.00 58.75 68 GLU A N 1
ATOM 495 C CA . GLU A 1 68 ? 44.184 8.840 -60.036 1.00 58.75 68 GLU A CA 1
ATOM 496 C C . GLU A 1 68 ? 44.959 8.440 -58.771 1.00 58.75 68 GLU A C 1
ATOM 498 O O . GLU A 1 68 ? 44.384 8.313 -57.690 1.00 58.75 68 GLU A O 1
ATOM 503 N N . ALA A 1 69 ? 46.280 8.281 -58.878 1.00 57.81 69 ALA A N 1
ATOM 504 C CA . ALA A 1 69 ? 47.138 8.017 -57.729 1.00 57.81 69 ALA A CA 1
ATOM 505 C C . ALA A 1 69 ? 47.170 9.195 -56.740 1.00 57.81 69 ALA A C 1
ATOM 507 O O . ALA A 1 69 ? 47.187 8.974 -55.529 1.00 57.81 69 ALA A O 1
ATOM 508 N N . ALA A 1 70 ? 47.151 10.437 -57.236 1.00 57.78 70 ALA A N 1
ATOM 509 C CA . ALA A 1 70 ? 47.093 11.631 -56.397 1.00 57.78 70 ALA A CA 1
ATOM 510 C C . ALA A 1 70 ? 45.770 11.718 -55.624 1.00 57.78 70 ALA A C 1
ATOM 512 O O . ALA A 1 70 ? 45.802 11.979 -54.428 1.00 57.78 70 ALA A O 1
ATOM 513 N N . MET A 1 71 ? 44.631 11.414 -56.258 1.00 54.78 71 MET A N 1
ATOM 514 C CA . MET A 1 71 ? 43.303 11.454 -55.626 1.00 54.78 71 MET A CA 1
ATOM 515 C C . MET A 1 71 ? 43.124 10.478 -54.454 1.00 54.78 71 MET A C 1
ATOM 517 O O . MET A 1 71 ? 42.227 10.671 -53.642 1.00 54.78 71 MET A O 1
ATOM 521 N N . LYS A 1 72 ? 43.969 9.446 -54.341 1.00 62.00 72 LYS A N 1
ATOM 522 C CA . LYS A 1 72 ? 43.948 8.475 -53.231 1.00 62.00 72 LYS A CA 1
ATOM 523 C C . LYS A 1 72 ? 44.649 8.985 -51.962 1.00 62.00 72 LYS A C 1
ATOM 525 O O . LYS A 1 72 ? 44.765 8.235 -50.998 1.00 62.00 72 LYS A O 1
ATOM 530 N N . ARG A 1 73 ? 45.170 10.215 -51.975 1.00 64.69 73 ARG A N 1
ATOM 531 C CA . ARG A 1 73 ? 45.847 10.861 -50.839 1.00 64.69 73 ARG A CA 1
ATOM 532 C C . ARG A 1 73 ? 44.892 11.808 -50.113 1.00 64.69 73 ARG A C 1
ATOM 534 O O . ARG A 1 73 ? 43.974 12.341 -50.729 1.00 64.69 73 ARG A O 1
ATOM 541 N N . ASP A 1 74 ? 45.171 12.087 -48.842 1.00 48.00 74 ASP A N 1
ATOM 542 C CA . ASP A 1 74 ? 44.362 12.994 -48.008 1.00 48.00 74 ASP A CA 1
ATOM 543 C C . ASP A 1 74 ? 44.320 14.443 -48.548 1.00 48.00 74 ASP A C 1
ATOM 545 O O . ASP A 1 74 ? 43.350 15.165 -48.331 1.00 48.00 74 ASP A O 1
ATOM 549 N N . ASP A 1 75 ? 45.346 14.864 -49.301 1.00 55.59 75 ASP A N 1
ATOM 550 C CA . ASP A 1 75 ? 45.452 16.141 -50.031 1.00 55.59 75 ASP A CA 1
ATOM 551 C C . ASP A 1 75 ? 45.117 16.014 -51.534 1.00 55.59 75 ASP A C 1
ATOM 553 O O . ASP A 1 75 ? 45.395 16.902 -52.350 1.00 55.59 75 ASP A O 1
ATOM 557 N N . GLY A 1 76 ? 44.539 14.876 -51.918 1.00 52.94 76 GLY A N 1
ATOM 558 C CA . GLY A 1 76 ? 44.528 14.380 -53.285 1.00 52.94 76 GLY A CA 1
ATOM 559 C C . GLY A 1 76 ? 43.764 15.237 -54.281 1.00 52.94 76 GLY A C 1
ATOM 560 O O . GLY A 1 76 ? 44.142 15.282 -55.448 1.00 52.94 76 GLY A O 1
ATOM 561 N N . THR A 1 77 ? 42.734 15.957 -53.840 1.00 53.47 77 THR A N 1
ATOM 562 C CA . THR A 1 77 ? 41.889 16.785 -54.713 1.00 53.47 77 THR A CA 1
ATOM 563 C C . THR A 1 77 ? 42.633 18.014 -55.240 1.00 53.47 77 THR A C 1
ATOM 565 O O . THR A 1 77 ? 42.554 18.318 -56.432 1.00 53.47 77 THR A O 1
ATOM 568 N N . ASP A 1 78 ? 43.409 18.687 -54.386 1.00 50.69 78 ASP A N 1
ATOM 569 C CA . ASP A 1 78 ? 44.173 19.883 -54.765 1.00 50.69 78 ASP A CA 1
ATOM 570 C C . ASP A 1 78 ? 45.399 19.512 -55.611 1.00 50.69 78 ASP A C 1
ATOM 572 O O . ASP A 1 78 ? 45.710 20.176 -56.607 1.00 50.69 78 ASP A O 1
ATOM 576 N N . LEU A 1 79 ? 46.065 18.404 -55.265 1.00 51.53 79 LEU A N 1
ATOM 577 C CA . LEU A 1 79 ? 47.195 17.876 -56.029 1.00 51.53 79 LEU A CA 1
ATOM 578 C C . LEU A 1 79 ? 46.755 17.374 -57.413 1.00 51.53 79 LEU A C 1
ATOM 580 O O . LEU A 1 79 ? 47.403 17.681 -58.416 1.00 51.53 79 LEU A O 1
ATOM 584 N N . ALA A 1 80 ? 45.627 16.663 -57.490 1.00 56.75 80 ALA A N 1
ATOM 585 C CA . ALA A 1 80 ? 45.019 16.233 -58.746 1.00 56.75 80 ALA A CA 1
ATOM 586 C C . ALA A 1 80 ? 44.648 17.428 -59.633 1.00 56.75 80 ALA A C 1
ATOM 588 O O . ALA A 1 80 ? 44.982 17.431 -60.819 1.00 56.75 80 ALA A O 1
ATOM 589 N N . ALA A 1 81 ? 44.026 18.469 -59.067 1.00 54.69 81 ALA A N 1
ATOM 590 C CA . ALA A 1 81 ? 43.670 19.679 -59.804 1.00 54.69 81 ALA A CA 1
ATOM 591 C C . ALA A 1 81 ? 44.906 20.394 -60.380 1.00 54.69 81 ALA A C 1
ATOM 593 O O . ALA A 1 81 ? 44.899 20.800 -61.544 1.00 54.69 81 ALA A O 1
ATOM 594 N N . MET A 1 82 ? 45.989 20.495 -59.602 1.00 55.78 82 MET A N 1
ATOM 595 C CA . MET A 1 82 ? 47.251 21.095 -60.046 1.00 55.78 82 MET A CA 1
ATOM 596 C C . MET A 1 82 ? 47.909 20.296 -61.181 1.00 55.78 82 MET A C 1
ATOM 598 O O . MET A 1 82 ? 48.352 20.872 -62.177 1.00 55.78 82 MET A O 1
ATOM 602 N N . LEU A 1 83 ? 47.962 18.968 -61.049 1.00 58.69 83 LEU A N 1
ATOM 603 C CA . LEU A 1 83 ? 48.542 18.079 -62.058 1.00 58.69 83 LEU A CA 1
ATOM 604 C C . LEU A 1 83 ? 47.745 18.111 -63.366 1.00 58.69 83 LEU A C 1
ATOM 606 O O . LEU A 1 83 ? 48.336 18.104 -64.450 1.00 58.69 83 LEU A O 1
ATOM 610 N N . LEU A 1 84 ? 46.418 18.201 -63.274 1.00 60.81 84 LEU A N 1
ATOM 611 C CA . LEU A 1 84 ? 45.534 18.298 -64.429 1.00 60.81 84 LEU A CA 1
ATOM 612 C C . LEU A 1 84 ? 45.704 19.639 -65.159 1.00 60.81 84 LEU A C 1
ATOM 614 O O . LEU A 1 84 ? 45.853 19.649 -66.380 1.00 60.81 84 LEU A O 1
ATOM 618 N N . ASP A 1 85 ? 45.768 20.754 -64.424 1.00 54.56 85 ASP A N 1
ATOM 619 C CA . ASP A 1 85 ? 45.996 22.092 -64.991 1.00 54.56 85 ASP A CA 1
ATOM 620 C C . ASP A 1 85 ? 47.366 22.191 -65.685 1.00 54.56 85 ASP A C 1
ATOM 622 O O . ASP A 1 85 ? 47.479 22.663 -66.819 1.00 54.56 85 ASP A O 1
ATOM 626 N N . HIS A 1 86 ? 48.423 21.660 -65.063 1.00 54.84 86 HIS A N 1
ATOM 627 C CA . HIS A 1 86 ? 49.757 21.652 -65.667 1.00 54.84 86 HIS A CA 1
ATOM 628 C C . HIS A 1 86 ? 49.817 20.787 -66.937 1.00 54.84 86 HIS A C 1
ATOM 630 O O . HIS A 1 86 ? 50.412 21.181 -67.945 1.00 54.84 86 HIS A O 1
ATOM 636 N N . SER A 1 87 ? 49.140 19.638 -66.925 1.00 59.88 87 SER A N 1
ATOM 637 C CA . SER A 1 87 ? 49.087 18.721 -68.066 1.00 59.88 87 SER A CA 1
ATOM 638 C C . SER A 1 87 ? 48.293 19.301 -69.236 1.00 59.88 87 SER A C 1
ATOM 640 O O . SER A 1 87 ? 48.751 19.222 -70.374 1.00 59.88 87 SER A O 1
ATOM 642 N N . LEU A 1 88 ? 47.152 19.952 -68.974 1.00 59.16 88 LEU A N 1
ATOM 643 C CA . LEU A 1 88 ? 46.359 20.646 -69.996 1.00 59.16 88 LEU A CA 1
ATOM 644 C C . LEU A 1 88 ? 47.135 21.802 -70.643 1.00 59.16 88 LEU A C 1
ATOM 646 O O . LEU A 1 88 ? 47.048 21.991 -71.858 1.00 59.16 88 LEU A O 1
ATOM 650 N N . ASN A 1 89 ? 47.943 22.530 -69.867 1.00 54.22 89 ASN A N 1
ATOM 651 C CA . ASN A 1 89 ? 48.804 23.593 -70.387 1.00 54.22 89 ASN A CA 1
ATOM 652 C C . ASN A 1 89 ? 49.928 23.054 -71.294 1.00 54.22 89 ASN A C 1
ATOM 654 O O . ASN A 1 89 ? 50.182 23.619 -72.359 1.00 54.22 89 ASN A O 1
ATOM 658 N N . LEU A 1 90 ? 50.567 21.936 -70.929 1.00 56.09 90 LEU A N 1
ATOM 659 C CA . LEU A 1 90 ? 51.589 21.279 -71.762 1.00 56.09 90 LEU A CA 1
ATOM 660 C C . LEU A 1 90 ? 51.004 20.710 -73.064 1.00 56.09 90 LEU A C 1
ATOM 662 O O . LEU A 1 90 ? 51.601 20.835 -74.136 1.00 56.09 90 LEU A O 1
ATOM 666 N N . ILE A 1 91 ? 49.805 20.139 -72.970 1.00 57.69 91 ILE A N 1
ATOM 667 C CA . ILE A 1 91 ? 48.975 19.676 -74.086 1.00 57.69 91 ILE A CA 1
ATOM 668 C C . ILE A 1 91 ? 48.686 20.836 -75.047 1.00 57.69 91 ILE A C 1
ATOM 670 O O . ILE A 1 91 ? 48.960 20.729 -76.245 1.00 57.69 91 ILE A O 1
ATOM 674 N N . ALA A 1 92 ? 48.187 21.961 -74.527 1.00 52.03 92 ALA A N 1
ATOM 675 C CA . ALA A 1 92 ? 47.886 23.151 -75.314 1.00 52.03 92 ALA A CA 1
ATOM 676 C C . ALA A 1 92 ? 49.137 23.702 -76.017 1.00 52.03 92 ALA A C 1
ATOM 678 O O . ALA A 1 92 ? 49.076 23.974 -77.216 1.00 52.03 92 ALA A O 1
ATOM 679 N N . TYR A 1 93 ? 50.272 23.780 -75.309 1.00 52.47 93 TYR A N 1
ATOM 680 C CA . TYR A 1 93 ? 51.554 24.228 -75.861 1.00 52.47 93 TYR A CA 1
ATOM 681 C C . TYR A 1 93 ? 52.015 23.360 -77.041 1.00 52.47 93 TYR A C 1
ATOM 683 O O . TYR A 1 93 ? 52.292 23.886 -78.123 1.00 52.47 93 TYR A O 1
ATOM 691 N N . GLY A 1 94 ? 52.022 22.031 -76.874 1.00 53.47 94 GLY A N 1
ATOM 692 C CA . GLY A 1 94 ? 52.409 21.100 -77.938 1.00 53.47 94 GLY A CA 1
ATOM 693 C C . GLY A 1 94 ? 51.518 21.210 -79.181 1.00 53.47 94 GLY A C 1
ATOM 694 O O . GLY A 1 94 ? 51.995 21.145 -80.310 1.00 53.47 94 GLY A O 1
ATOM 695 N N . ILE A 1 95 ? 50.224 21.458 -79.005 1.00 51.72 95 ILE A N 1
ATOM 696 C CA . ILE A 1 95 ? 49.300 21.660 -80.126 1.00 51.72 95 ILE A CA 1
ATOM 697 C C . ILE A 1 95 ? 49.627 22.951 -80.887 1.00 51.72 95 ILE A C 1
ATOM 699 O O . ILE A 1 95 ? 49.639 22.946 -82.120 1.00 51.72 95 ILE A O 1
ATOM 703 N N . THR A 1 96 ? 49.874 24.055 -80.177 1.00 51.38 96 THR A N 1
ATOM 704 C CA . THR A 1 96 ? 50.164 25.358 -80.794 1.00 51.38 96 THR A CA 1
ATOM 705 C C . THR A 1 96 ? 51.498 25.391 -81.533 1.00 51.38 96 THR A C 1
ATOM 707 O O . THR A 1 96 ? 51.556 25.952 -82.625 1.00 51.38 96 THR A O 1
ATOM 710 N N . GLU A 1 97 ? 52.537 24.760 -80.985 1.00 49.97 97 GLU A N 1
ATOM 711 C CA . GLU A 1 97 ? 53.873 24.715 -81.594 1.00 49.97 97 GLU A CA 1
ATOM 712 C C . GLU A 1 97 ? 53.947 23.736 -82.776 1.00 49.97 97 GLU A C 1
ATOM 714 O O . GLU A 1 97 ? 54.554 24.046 -83.799 1.00 49.97 97 GLU A O 1
ATOM 719 N N . PHE A 1 98 ? 53.297 22.567 -82.690 1.00 49.97 98 PHE A N 1
ATOM 720 C CA . PHE A 1 98 ? 53.525 21.487 -83.662 1.00 49.97 98 PHE A CA 1
ATOM 721 C C . PHE A 1 98 ? 52.459 21.346 -84.758 1.00 49.97 98 PHE A C 1
ATOM 723 O O . PHE A 1 98 ? 52.752 20.765 -85.802 1.00 49.97 98 PHE A O 1
ATOM 730 N N . ALA A 1 99 ? 51.239 21.872 -84.586 1.00 46.00 99 ALA A N 1
ATOM 731 C CA . ALA A 1 99 ? 50.175 21.696 -85.586 1.00 46.00 99 ALA A CA 1
ATOM 732 C C . ALA A 1 99 ? 50.170 22.749 -86.715 1.00 46.00 99 ALA A C 1
ATOM 734 O O . ALA A 1 99 ? 49.540 22.522 -87.751 1.00 46.00 99 ALA A O 1
ATOM 735 N N . GLY A 1 100 ? 50.859 23.884 -86.544 1.00 44.75 100 GLY A N 1
ATOM 736 C CA . GLY A 1 100 ? 50.849 24.996 -87.501 1.00 44.75 100 GLY A CA 1
ATOM 737 C C . GLY A 1 100 ? 49.461 25.636 -87.720 1.00 44.75 100 GLY A C 1
ATOM 738 O O . GLY A 1 100 ? 48.400 25.064 -87.466 1.00 44.75 100 GLY A O 1
ATOM 739 N N . THR A 1 101 ? 49.434 26.863 -88.242 1.00 43.88 101 THR A N 1
ATOM 740 C CA . THR A 1 101 ? 48.221 27.706 -88.344 1.00 43.88 101 THR A CA 1
ATOM 741 C C . THR A 1 101 ? 47.140 27.222 -89.328 1.00 43.88 101 THR A C 1
ATOM 743 O O . THR A 1 101 ? 46.064 27.813 -89.377 1.00 43.88 101 THR A O 1
ATOM 746 N N . LYS A 1 102 ? 47.363 26.141 -90.093 1.00 43.28 102 LYS A N 1
ATOM 747 C CA . LYS A 1 102 ? 46.410 25.612 -91.103 1.00 43.28 102 LYS A CA 1
ATOM 748 C C . LYS A 1 102 ? 45.598 24.386 -90.645 1.00 43.28 102 LYS 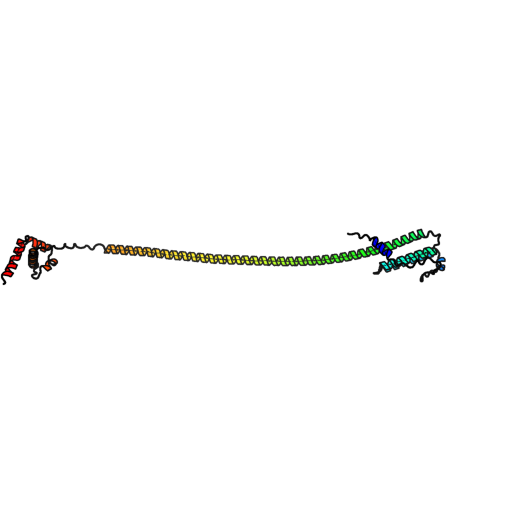A C 1
ATOM 750 O O . LYS A 1 102 ? 44.793 23.855 -91.401 1.00 43.28 102 LYS A O 1
ATOM 755 N N . ALA A 1 103 ? 45.793 23.963 -89.399 1.00 42.50 103 ALA A N 1
ATOM 756 C CA . ALA A 1 103 ? 45.228 22.780 -88.753 1.00 42.50 103 ALA A CA 1
ATOM 757 C C . ALA A 1 103 ? 43.713 22.667 -88.467 1.00 42.50 103 ALA A C 1
ATOM 759 O O . ALA A 1 103 ? 43.346 21.607 -87.986 1.00 42.50 103 ALA A O 1
ATOM 760 N N . SER A 1 104 ? 42.854 23.697 -88.575 1.00 47.03 104 SER A N 1
ATOM 761 C CA . SER A 1 104 ? 41.688 23.850 -87.648 1.00 47.03 104 SER A CA 1
ATOM 762 C C . SER A 1 104 ? 41.945 23.166 -86.281 1.00 47.03 104 SER A C 1
ATOM 764 O O . SER A 1 104 ? 41.254 22.218 -85.892 1.00 47.03 104 SER A O 1
ATOM 766 N N . PRO A 1 105 ? 43.031 23.546 -85.570 1.00 49.16 105 PRO A N 1
ATOM 767 C CA . PRO A 1 105 ? 43.439 22.835 -84.362 1.00 49.16 105 PRO A CA 1
ATOM 768 C C . PRO A 1 105 ? 42.341 22.918 -83.302 1.00 49.16 105 PRO A C 1
ATOM 770 O O . PRO A 1 105 ? 42.170 22.002 -82.518 1.00 49.16 105 PRO A O 1
ATOM 773 N N . ARG A 1 106 ? 41.542 23.992 -83.318 1.00 41.97 106 ARG A N 1
ATOM 774 C CA . ARG A 1 106 ? 40.527 24.285 -82.306 1.00 41.97 106 ARG A CA 1
ATOM 775 C C . ARG A 1 106 ? 39.402 23.259 -82.224 1.00 41.97 106 ARG A C 1
ATOM 777 O O . ARG A 1 106 ? 39.051 22.916 -81.108 1.00 41.97 106 ARG A O 1
ATOM 784 N N . GLU A 1 107 ? 38.851 22.758 -83.330 1.00 46.03 107 GLU A N 1
ATOM 785 C CA . GLU A 1 107 ? 37.738 21.789 -83.264 1.00 46.03 107 GLU A CA 1
ATOM 786 C C . GLU A 1 107 ? 38.206 20.414 -82.799 1.00 46.03 107 GLU A C 1
ATOM 788 O O . GLU A 1 107 ? 37.681 19.895 -81.821 1.00 46.03 107 GLU A O 1
ATOM 793 N N . ARG A 1 108 ? 39.260 19.865 -83.418 1.00 48.53 108 ARG A N 1
ATOM 794 C CA . ARG A 1 108 ? 39.801 18.552 -83.022 1.00 48.53 108 ARG A CA 1
ATOM 795 C C . ARG A 1 108 ? 40.384 18.553 -81.614 1.00 48.53 108 ARG A C 1
ATOM 797 O O . ARG A 1 108 ? 40.376 17.521 -80.952 1.00 48.53 108 ARG A O 1
ATOM 804 N N . VAL A 1 109 ? 40.909 19.687 -81.159 1.00 46.22 109 VAL A N 1
ATOM 805 C CA . VAL A 1 109 ? 41.402 19.837 -79.787 1.00 46.22 109 VAL A CA 1
ATOM 806 C C . VAL A 1 109 ? 40.245 20.029 -78.834 1.00 46.22 109 VAL A C 1
ATOM 808 O O . VAL A 1 109 ? 40.240 19.374 -77.810 1.00 46.22 109 VAL A O 1
ATOM 811 N N . ARG A 1 110 ? 39.230 20.826 -79.175 1.00 49.06 110 ARG A N 1
ATOM 812 C CA . ARG A 1 110 ? 38.033 20.970 -78.343 1.00 49.06 110 ARG A CA 1
ATOM 813 C C . ARG A 1 110 ? 37.316 19.636 -78.157 1.00 49.06 110 ARG A C 1
ATOM 815 O O . ARG A 1 110 ? 37.056 19.2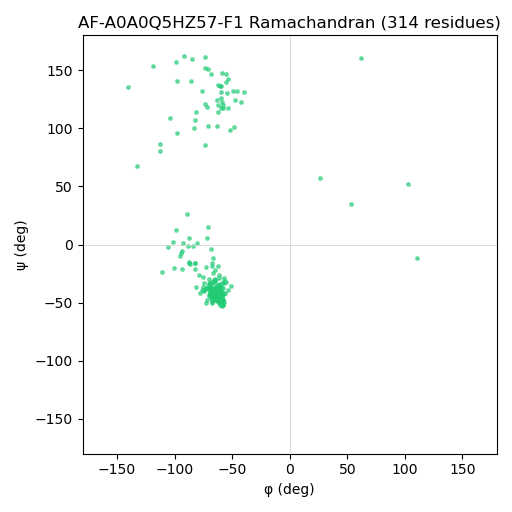77 -77.022 1.00 49.06 110 ARG A O 1
ATOM 822 N N . GLU A 1 111 ? 37.096 18.878 -79.227 1.00 52.19 111 GLU A N 1
ATOM 823 C CA . GLU A 1 111 ? 36.453 17.558 -79.180 1.00 52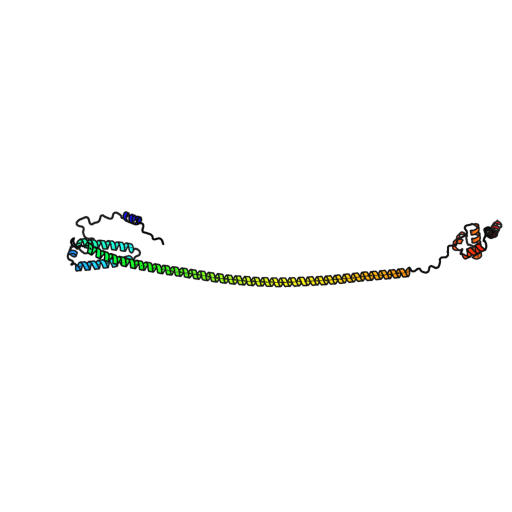.19 111 GLU A CA 1
ATOM 824 C C . GLU A 1 111 ? 37.273 16.551 -78.350 1.00 52.19 111 GLU A C 1
ATOM 826 O O . GLU A 1 111 ? 36.736 15.816 -77.519 1.00 52.19 111 GLU A O 1
ATOM 831 N N . ARG A 1 112 ? 38.607 16.557 -78.496 1.00 51.81 112 ARG A N 1
ATOM 832 C CA . ARG A 1 112 ? 39.496 15.683 -77.710 1.00 51.81 112 ARG A CA 1
ATOM 833 C C . ARG A 1 112 ? 39.625 16.121 -76.254 1.00 51.81 112 ARG A C 1
ATOM 835 O O . ARG A 1 112 ? 39.647 15.266 -75.377 1.00 51.81 112 ARG A O 1
ATOM 842 N N . THR A 1 113 ? 39.678 17.420 -75.980 1.00 49.12 113 THR A N 1
ATOM 843 C CA . THR A 1 113 ? 39.675 17.972 -74.621 1.00 49.12 113 THR A CA 1
ATOM 844 C C . THR A 1 113 ? 38.341 17.698 -73.937 1.00 49.12 113 THR A C 1
ATOM 846 O O . THR A 1 113 ? 38.341 17.316 -72.776 1.00 49.12 113 THR A O 1
ATOM 849 N N . GLU A 1 114 ? 37.217 17.811 -74.643 1.00 50.22 114 GLU A N 1
ATOM 850 C CA . GLU A 1 114 ? 35.886 17.483 -74.126 1.00 50.22 114 GLU A CA 1
ATOM 851 C C . GLU A 1 114 ? 35.770 15.993 -73.788 1.00 50.22 114 GLU A C 1
ATOM 853 O O . GLU A 1 114 ? 35.342 15.651 -72.689 1.00 50.22 114 GLU A O 1
ATOM 858 N N . THR A 1 115 ? 36.282 15.114 -74.654 1.00 51.78 115 THR A N 1
ATOM 859 C CA . THR A 1 115 ? 36.352 13.669 -74.380 1.00 51.78 115 THR A CA 1
ATOM 860 C C . THR A 1 115 ? 37.191 13.368 -73.131 1.00 51.78 115 THR A C 1
ATOM 862 O O . THR A 1 115 ? 36.785 12.582 -72.279 1.00 51.78 115 THR A O 1
ATOM 865 N N . VAL A 1 116 ? 38.355 14.009 -72.981 1.00 50.19 116 VAL A N 1
ATOM 866 C CA . VAL A 1 116 ? 39.236 13.803 -71.819 1.00 50.19 116 VAL A CA 1
ATOM 867 C C . VAL A 1 116 ? 38.613 14.357 -70.538 1.00 50.19 116 VAL A C 1
ATOM 869 O O . VAL A 1 116 ? 38.609 13.667 -69.521 1.00 50.19 116 VAL A O 1
ATOM 872 N N . LEU A 1 117 ? 38.035 15.560 -70.578 1.00 53.41 117 LEU A N 1
ATOM 873 C CA . LEU A 1 117 ? 37.319 16.136 -69.438 1.00 53.41 117 LEU A CA 1
ATOM 874 C C . LEU A 1 117 ? 36.132 15.263 -69.028 1.00 53.41 117 LEU A C 1
ATOM 876 O O . LEU A 1 117 ? 35.880 15.113 -67.837 1.00 53.41 117 LEU A O 1
ATOM 880 N N . GLN A 1 118 ? 35.445 14.637 -69.985 1.00 58.69 118 GLN A N 1
ATOM 881 C CA . GLN A 1 118 ? 34.366 13.699 -69.699 1.00 58.69 118 GLN A CA 1
ATOM 882 C C . GLN A 1 118 ? 34.874 12.431 -68.999 1.00 58.69 118 GLN A C 1
ATOM 884 O O . GLN A 1 118 ? 34.247 11.983 -68.042 1.00 58.69 118 GLN A O 1
ATOM 889 N N . VAL A 1 119 ? 36.012 11.870 -69.421 1.00 59.06 119 VAL A N 1
ATOM 890 C CA . VAL A 1 119 ? 36.625 10.701 -68.762 1.00 59.06 119 VAL A CA 1
ATOM 891 C C . VAL A 1 119 ? 37.074 11.043 -67.339 1.00 59.06 119 VAL A C 1
ATOM 893 O O . VAL A 1 119 ? 36.759 10.305 -66.407 1.00 59.06 119 VAL A O 1
ATOM 896 N N . VAL A 1 120 ? 37.740 12.186 -67.153 1.00 56.16 120 VAL A N 1
ATOM 897 C CA . VAL A 1 120 ? 38.170 12.673 -65.831 1.00 56.16 120 VAL A CA 1
ATOM 898 C C . VAL A 1 120 ? 36.961 12.909 -64.928 1.00 56.16 120 VAL A C 1
ATOM 900 O O . VAL A 1 120 ? 36.930 12.419 -63.803 1.00 56.16 120 VAL A O 1
ATOM 903 N N . TRP A 1 121 ? 35.930 13.591 -65.433 1.00 59.03 121 TRP A N 1
ATOM 904 C CA . TRP A 1 121 ? 34.695 13.839 -64.692 1.00 59.03 121 TRP A CA 1
ATOM 905 C C . TRP A 1 121 ? 33.995 12.539 -64.285 1.00 59.03 121 TRP A C 1
ATOM 907 O O . TRP A 1 121 ? 33.558 12.405 -63.145 1.00 59.03 121 TRP A O 1
ATOM 917 N N . GLN A 1 122 ? 33.926 11.547 -65.178 1.00 64.06 122 GLN A N 1
ATOM 918 C CA . GLN A 1 122 ? 33.361 10.236 -64.852 1.00 64.06 122 GLN A CA 1
ATOM 919 C C . GLN A 1 122 ? 34.182 9.491 -63.793 1.00 64.06 122 GLN A C 1
ATOM 921 O O . GLN A 1 122 ? 33.592 8.852 -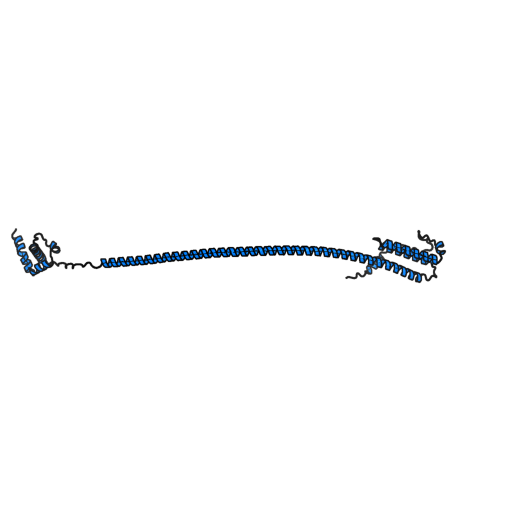62.924 1.00 64.06 122 GLN A O 1
ATOM 926 N N . GLY A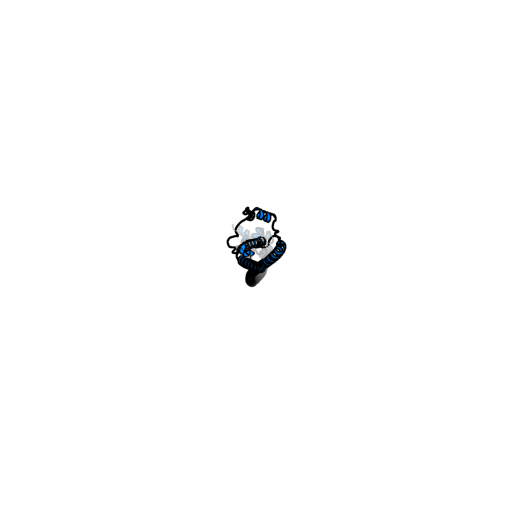 1 123 ? 35.515 9.574 -63.844 1.00 57.91 123 GLY A N 1
ATOM 927 C CA . GLY A 1 123 ? 36.394 9.011 -62.816 1.00 57.91 123 GLY A CA 1
ATOM 928 C C . GLY A 1 123 ? 36.168 9.660 -61.449 1.00 57.91 123 GLY A C 1
ATOM 929 O O . GLY A 1 123 ? 35.943 8.959 -60.463 1.00 57.91 123 GLY A O 1
ATOM 930 N N . MET A 1 124 ? 36.124 10.995 -61.407 1.00 53.56 124 MET A N 1
ATOM 931 C CA . MET A 1 124 ? 35.847 11.755 -60.184 1.00 53.56 124 MET A CA 1
ATOM 932 C C . MET A 1 124 ? 34.455 11.454 -59.622 1.00 53.56 124 MET A C 1
ATOM 934 O O . MET A 1 124 ? 34.334 11.187 -58.431 1.00 53.56 124 MET A O 1
ATOM 938 N N . SER A 1 125 ? 33.417 11.433 -60.467 1.00 61.28 125 SER A N 1
ATOM 939 C CA . SER A 1 125 ? 32.045 11.123 -60.042 1.00 61.28 125 SER A CA 1
ATOM 940 C C . SER A 1 125 ? 31.966 9.744 -59.396 1.00 61.28 125 SER A C 1
ATOM 942 O O . SER A 1 125 ? 31.451 9.631 -58.293 1.00 61.28 125 SER A O 1
ATOM 944 N N . ARG A 1 126 ? 32.550 8.707 -60.015 1.00 64.25 126 ARG A N 1
ATOM 945 C CA . ARG A 1 126 ? 32.555 7.350 -59.440 1.00 64.25 126 ARG A CA 1
ATOM 946 C C . ARG A 1 126 ? 33.297 7.281 -58.109 1.00 64.25 126 ARG A C 1
ATOM 948 O O . ARG A 1 126 ? 32.861 6.560 -57.219 1.00 64.25 126 ARG A O 1
ATOM 955 N N . SER A 1 127 ? 34.407 8.007 -57.973 1.00 57.47 127 SER A N 1
ATOM 956 C CA . SER A 1 127 ? 35.165 8.055 -56.719 1.00 57.47 127 SER A CA 1
ATOM 957 C C . SER A 1 127 ? 34.377 8.746 -55.605 1.00 57.47 127 SER A C 1
ATOM 959 O O . SER A 1 127 ? 34.390 8.269 -54.474 1.00 57.47 127 SER A O 1
ATOM 961 N N . ILE A 1 128 ? 33.682 9.844 -55.919 1.00 59.09 128 ILE A N 1
ATOM 962 C CA . ILE A 1 128 ? 32.820 10.556 -54.967 1.00 59.09 128 ILE A CA 1
ATOM 963 C C . ILE A 1 128 ? 31.633 9.673 -54.577 1.00 59.09 128 ILE A C 1
ATOM 965 O O . ILE A 1 128 ? 31.368 9.513 -53.391 1.00 59.09 128 ILE A O 1
ATOM 969 N N . ASP A 1 129 ? 30.964 9.048 -55.548 1.00 65.81 129 ASP A N 1
ATOM 970 C CA . ASP A 1 129 ? 29.826 8.159 -55.295 1.00 65.81 129 ASP A CA 1
ATOM 971 C C . ASP A 1 129 ? 30.231 6.960 -54.418 1.00 65.81 129 ASP A C 1
ATOM 973 O O . ASP A 1 129 ? 29.497 6.587 -53.504 1.00 65.81 129 ASP A O 1
ATOM 977 N N . ALA A 1 130 ? 31.420 6.386 -54.646 1.00 62.19 130 ALA A N 1
ATOM 978 C CA . ALA A 1 130 ? 31.961 5.307 -53.822 1.00 62.19 130 ALA A CA 1
ATOM 979 C C . ALA A 1 130 ? 32.302 5.767 -52.393 1.00 62.19 130 ALA A C 1
ATOM 981 O O . ALA A 1 130 ? 31.988 5.055 -51.441 1.00 62.19 130 ALA A O 1
ATOM 982 N N . GLY A 1 131 ? 32.896 6.956 -52.234 1.00 61.78 131 GLY A N 1
ATOM 983 C CA . GLY A 1 131 ? 33.179 7.538 -50.917 1.00 61.78 131 GLY A CA 1
ATOM 984 C C . GLY A 1 131 ? 31.905 7.839 -50.124 1.00 61.78 131 GLY A C 1
ATOM 985 O O . GLY A 1 131 ? 31.785 7.437 -48.972 1.00 61.78 131 GLY A O 1
ATOM 986 N N . VAL A 1 132 ? 30.905 8.450 -50.768 1.00 65.75 132 VAL A N 1
ATOM 987 C CA . VAL A 1 132 ? 29.599 8.749 -50.153 1.00 65.75 132 VAL A CA 1
ATOM 988 C C . VAL A 1 132 ? 28.850 7.470 -49.768 1.00 65.75 132 VAL A C 1
ATOM 990 O O . VAL A 1 132 ? 28.182 7.440 -48.736 1.00 65.75 132 VAL A O 1
ATOM 993 N N . ALA A 1 133 ? 28.940 6.410 -50.578 1.00 69.69 133 ALA A N 1
ATOM 994 C CA . ALA A 1 133 ? 28.342 5.120 -50.243 1.00 69.69 133 ALA A CA 1
ATOM 995 C C . ALA A 1 133 ? 28.999 4.491 -49.004 1.00 69.69 133 ALA A C 1
ATOM 997 O O . ALA A 1 133 ? 28.283 4.052 -48.107 1.00 69.69 133 ALA A O 1
ATOM 998 N N . LEU A 1 134 ? 30.335 4.516 -48.925 1.00 70.94 134 LEU A N 1
ATOM 999 C CA . LEU A 1 134 ? 31.083 3.998 -47.778 1.00 70.94 134 LEU A CA 1
ATOM 1000 C C . LEU A 1 134 ? 30.719 4.740 -46.482 1.00 70.94 134 LEU A C 1
ATOM 1002 O O . LEU A 1 134 ? 30.323 4.104 -45.509 1.00 70.94 134 LEU A O 1
ATOM 1006 N N . GLU A 1 135 ? 30.772 6.077 -46.485 1.00 68.56 135 GLU A N 1
ATOM 1007 C CA . GLU A 1 135 ? 30.428 6.890 -45.308 1.00 68.56 135 GLU A CA 1
ATOM 1008 C C . GLU A 1 135 ? 28.974 6.674 -44.868 1.00 68.56 135 GLU A C 1
ATOM 1010 O O . GLU A 1 135 ? 28.665 6.634 -43.677 1.00 68.56 135 GLU A O 1
ATOM 1015 N N . ARG A 1 136 ? 28.054 6.505 -45.826 1.00 76.88 136 ARG A N 1
ATOM 1016 C CA . ARG A 1 136 ? 26.649 6.225 -45.524 1.00 76.88 136 ARG A CA 1
ATOM 1017 C C . ARG A 1 136 ? 26.471 4.872 -44.840 1.00 76.88 136 ARG A C 1
ATOM 1019 O O . ARG A 1 136 ? 25.667 4.786 -43.911 1.00 76.88 136 ARG A O 1
ATOM 1026 N N . ASP A 1 137 ? 27.176 3.844 -45.296 1.00 80.62 137 ASP A N 1
ATOM 1027 C CA . ASP A 1 137 ? 27.106 2.505 -44.709 1.00 80.62 137 ASP A CA 1
ATOM 1028 C C . ASP A 1 137 ? 27.740 2.476 -43.311 1.00 80.62 137 ASP A C 1
ATOM 1030 O O . ASP A 1 137 ? 27.179 1.867 -42.398 1.00 80.62 137 ASP A O 1
ATOM 1034 N N . GLU A 1 138 ? 28.845 3.199 -43.104 1.00 78.38 138 GLU A N 1
ATOM 1035 C CA . GLU A 1 138 ? 29.481 3.357 -41.790 1.00 78.38 138 GLU A CA 1
ATOM 1036 C C . GLU A 1 138 ? 28.564 4.080 -40.795 1.00 78.38 138 GLU A C 1
ATOM 1038 O O . GLU A 1 138 ? 28.315 3.564 -39.703 1.00 78.38 138 GLU A O 1
ATOM 1043 N N . LEU A 1 139 ? 27.975 5.214 -41.190 1.00 77.81 139 LEU A N 1
ATOM 1044 C CA . LEU A 1 139 ? 27.015 5.946 -40.356 1.00 77.81 139 LEU A CA 1
ATOM 1045 C C . LEU A 1 139 ? 25.752 5.123 -40.073 1.00 77.81 139 LEU A C 1
ATOM 1047 O O . LEU A 1 139 ? 25.203 5.186 -38.972 1.00 77.81 139 LEU A O 1
ATOM 1051 N N . ALA A 1 140 ? 25.278 4.334 -41.042 1.00 86.06 140 ALA A N 1
ATOM 1052 C CA . ALA A 1 140 ? 24.140 3.443 -40.843 1.00 86.06 140 ALA A CA 1
ATOM 1053 C C . ALA A 1 140 ? 24.469 2.311 -39.857 1.00 86.06 140 ALA A C 1
ATOM 1055 O O . ALA A 1 140 ? 23.637 1.980 -39.010 1.00 86.06 140 ALA A O 1
ATOM 1056 N N . ALA A 1 141 ? 25.675 1.742 -39.933 1.00 87.50 141 ALA A N 1
ATOM 1057 C CA . ALA A 1 141 ? 26.140 0.721 -39.002 1.00 87.50 141 ALA A CA 1
ATOM 1058 C C . ALA A 1 141 ? 26.317 1.283 -37.583 1.00 87.50 141 ALA A C 1
ATOM 1060 O O . ALA A 1 141 ? 25.894 0.645 -36.618 1.00 87.50 141 ALA A O 1
ATOM 1061 N N . GLU A 1 142 ? 26.883 2.482 -37.441 1.00 86.62 142 GLU A N 1
ATOM 1062 C CA . GLU A 1 142 ? 27.024 3.155 -36.147 1.00 86.62 142 GLU A CA 1
ATOM 1063 C C . GLU A 1 142 ? 25.657 3.485 -35.533 1.00 86.62 142 GLU A C 1
ATOM 1065 O O . GLU A 1 142 ? 25.395 3.123 -34.384 1.00 86.62 142 GLU A O 1
ATOM 1070 N N . ALA A 1 143 ? 24.738 4.062 -36.314 1.00 85.19 143 ALA A N 1
ATOM 1071 C CA . ALA A 1 143 ? 23.377 4.337 -35.861 1.00 85.19 143 ALA A CA 1
ATOM 1072 C C . ALA A 1 143 ? 22.637 3.055 -35.442 1.00 85.19 143 ALA A C 1
ATOM 1074 O O . ALA A 1 143 ? 21.947 3.046 -34.423 1.00 85.19 143 ALA A O 1
ATOM 1075 N N . ALA A 1 144 ? 22.802 1.955 -36.184 1.00 92.00 144 ALA A N 1
ATOM 1076 C CA . ALA A 1 144 ? 22.208 0.669 -35.829 1.00 92.00 144 ALA A CA 1
ATOM 1077 C C . ALA A 1 144 ? 22.761 0.115 -34.506 1.00 92.00 144 ALA A C 1
ATOM 1079 O O . ALA A 1 144 ? 21.995 -0.447 -33.724 1.00 92.00 144 ALA A O 1
ATOM 1080 N N . ARG A 1 145 ? 24.062 0.293 -34.234 1.00 93.25 145 ARG A N 1
ATOM 1081 C CA . ARG A 1 145 ? 24.677 -0.111 -32.959 1.00 93.25 145 ARG A CA 1
ATOM 1082 C C . ARG A 1 145 ? 24.158 0.720 -31.793 1.00 93.25 145 ARG A C 1
AT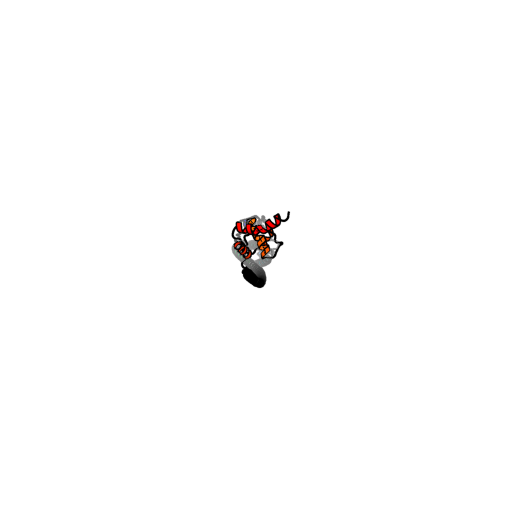OM 1084 O O . ARG A 1 145 ? 23.725 0.137 -30.809 1.00 93.25 145 ARG A O 1
ATOM 1091 N N . ILE A 1 146 ? 24.114 2.046 -31.933 1.00 90.06 146 ILE A N 1
ATOM 1092 C CA . ILE A 1 146 ? 23.588 2.938 -30.887 1.00 90.06 146 ILE A CA 1
ATOM 1093 C C . ILE A 1 146 ? 22.133 2.583 -30.564 1.00 90.06 146 ILE A C 1
ATOM 1095 O O . ILE A 1 146 ? 21.782 2.423 -29.400 1.00 90.06 146 ILE A O 1
ATOM 1099 N N . LEU A 1 147 ? 21.294 2.384 -31.586 1.00 91.88 147 LEU A N 1
ATOM 1100 C CA . LEU A 1 147 ? 19.894 2.004 -31.384 1.00 91.88 147 LEU A CA 1
ATOM 1101 C C . LEU A 1 147 ? 19.739 0.620 -30.736 1.00 91.88 147 LEU A C 1
ATOM 1103 O O . LEU A 1 147 ? 18.795 0.410 -29.974 1.00 91.88 147 LEU A O 1
ATOM 1107 N N . ALA A 1 148 ? 20.631 -0.328 -31.037 1.00 93.81 148 ALA A N 1
ATOM 1108 C CA . ALA A 1 148 ? 20.639 -1.635 -30.385 1.00 93.81 148 ALA A CA 1
ATOM 1109 C C . ALA A 1 148 ? 21.019 -1.514 -28.901 1.00 93.81 148 ALA A C 1
ATOM 1111 O O . ALA A 1 148 ? 20.287 -2.019 -28.052 1.00 93.81 148 ALA A O 1
ATOM 1112 N N . ASP A 1 149 ? 22.083 -0.770 -28.590 1.00 94.31 149 ASP A N 1
ATOM 1113 C CA . ASP A 1 149 ? 22.537 -0.535 -27.217 1.00 94.31 149 ASP A CA 1
ATOM 1114 C C . ASP A 1 149 ? 21.463 0.204 -26.393 1.00 94.31 149 ASP A C 1
ATOM 1116 O O . ASP A 1 149 ? 21.151 -0.187 -25.266 1.00 94.31 149 ASP A O 1
ATOM 1120 N N . GLU A 1 150 ? 20.825 1.233 -26.963 1.00 89.56 150 GLU A N 1
ATOM 1121 C CA . GLU A 1 150 ? 19.711 1.945 -26.326 1.00 89.56 150 GLU A CA 1
ATOM 1122 C C . GLU A 1 150 ? 18.509 1.028 -26.081 1.00 89.56 150 GLU A C 1
ATOM 1124 O O . GLU A 1 150 ? 17.901 1.068 -25.009 1.00 89.56 150 GLU A O 1
ATOM 1129 N N . ARG A 1 151 ? 18.162 0.172 -27.049 1.00 91.75 151 ARG A N 1
ATOM 1130 C CA . ARG A 1 151 ? 17.071 -0.794 -26.892 1.00 91.75 151 ARG A CA 1
ATOM 1131 C C . ARG A 1 151 ? 17.365 -1.793 -25.776 1.00 91.75 151 ARG A C 1
ATOM 1133 O O . ARG A 1 151 ? 16.455 -2.106 -25.002 1.00 91.75 151 ARG A O 1
ATOM 1140 N N . ASP A 1 152 ? 18.592 -2.285 -25.683 1.00 95.00 152 ASP A N 1
ATOM 1141 C CA . ASP A 1 152 ? 18.993 -3.230 -24.644 1.00 95.00 152 ASP A CA 1
ATOM 1142 C C . ASP A 1 152 ? 18.951 -2.573 -23.261 1.00 95.00 152 ASP A C 1
ATOM 1144 O O . ASP A 1 152 ? 18.378 -3.146 -22.331 1.00 95.00 152 ASP A O 1
ATOM 1148 N N . LEU A 1 153 ? 19.435 -1.332 -23.134 1.00 93.38 153 LEU A N 1
ATOM 1149 C CA . LEU A 1 153 ? 19.324 -0.545 -21.900 1.00 93.38 153 LEU A CA 1
ATOM 1150 C C . LEU A 1 153 ? 17.864 -0.314 -21.490 1.00 93.38 153 LEU A C 1
ATOM 1152 O O . LEU A 1 153 ? 17.511 -0.509 -20.327 1.00 93.38 153 LEU A O 1
ATOM 1156 N N . MET A 1 154 ? 16.998 0.058 -22.435 1.00 87.19 154 MET A N 1
ATOM 1157 C CA . MET A 1 154 ? 15.570 0.265 -22.165 1.00 87.19 154 MET A CA 1
ATOM 1158 C C . MET A 1 154 ? 14.870 -1.034 -21.758 1.00 87.19 154 MET A C 1
ATOM 1160 O O . MET A 1 154 ? 14.020 -1.023 -20.869 1.00 87.19 154 MET A O 1
ATOM 1164 N N . THR A 1 155 ? 15.244 -2.160 -22.368 1.00 94.94 155 THR A N 1
ATOM 1165 C CA . THR A 1 155 ? 14.699 -3.480 -22.021 1.00 94.94 155 THR A CA 1
ATOM 1166 C C . THR A 1 155 ? 15.128 -3.888 -20.612 1.00 94.94 155 THR A C 1
ATOM 1168 O O . THR A 1 155 ? 14.283 -4.262 -19.803 1.00 94.94 155 THR A O 1
ATOM 1171 N N . GLN A 1 156 ? 16.408 -3.716 -20.270 1.00 94.50 156 GLN A N 1
ATOM 1172 C CA . GLN A 1 156 ? 16.913 -3.975 -18.918 1.00 94.50 156 GLN A CA 1
ATOM 1173 C C . GLN A 1 156 ? 16.231 -3.083 -17.873 1.00 94.50 156 GLN A C 1
ATOM 1175 O O . GLN A 1 156 ? 15.816 -3.569 -16.821 1.00 94.50 156 GLN A O 1
ATOM 1180 N N . ALA A 1 157 ? 16.058 -1.791 -18.165 1.00 89.56 157 ALA A N 1
ATOM 1181 C CA . ALA A 1 157 ? 15.355 -0.869 -17.277 1.00 89.56 157 ALA A CA 1
ATOM 1182 C C . ALA A 1 157 ? 13.884 -1.274 -17.075 1.00 89.56 157 ALA A C 1
ATOM 1184 O O . ALA A 1 157 ? 13.381 -1.228 -15.950 1.00 89.56 157 ALA A O 1
ATOM 1185 N N . ALA A 1 158 ? 13.202 -1.716 -18.137 1.00 90.31 158 ALA A N 1
ATOM 1186 C CA . ALA A 1 158 ? 11.835 -2.222 -18.051 1.00 90.31 158 ALA A CA 1
ATOM 1187 C C . ALA A 1 158 ? 11.750 -3.497 -17.196 1.00 90.31 158 ALA A C 1
ATOM 1189 O O . ALA A 1 158 ? 10.863 -3.606 -16.348 1.00 90.31 158 ALA A O 1
ATOM 1190 N N . ASP A 1 159 ? 12.687 -4.433 -17.357 1.00 95.44 159 ASP A N 1
ATOM 1191 C CA . ASP A 1 159 ? 12.735 -5.668 -16.570 1.00 95.44 159 ASP A CA 1
ATOM 1192 C C . ASP A 1 159 ? 12.966 -5.394 -15.078 1.00 95.44 159 ASP A C 1
ATOM 1194 O O . ASP A 1 159 ? 12.284 -5.981 -14.229 1.00 95.44 159 ASP A O 1
ATOM 1198 N N . VAL A 1 160 ? 13.868 -4.460 -14.752 1.00 95.44 160 VAL A N 1
ATOM 1199 C CA . VAL A 1 160 ? 14.102 -4.002 -13.373 1.00 95.44 160 VAL A CA 1
ATOM 1200 C C . VAL A 1 160 ? 12.835 -3.368 -12.802 1.00 95.44 160 VAL A C 1
ATOM 1202 O O . VAL A 1 160 ? 12.365 -3.798 -11.748 1.00 95.44 160 VAL A O 1
ATOM 1205 N N . ALA A 1 161 ? 12.208 -2.438 -13.526 1.00 90.56 161 ALA A N 1
ATOM 1206 C CA . ALA A 1 161 ? 10.969 -1.800 -13.083 1.00 90.56 161 ALA A CA 1
ATOM 1207 C C . ALA A 1 161 ? 9.832 -2.821 -12.877 1.00 90.56 161 ALA A C 1
ATOM 1209 O O . ALA A 1 161 ? 9.055 -2.730 -11.924 1.00 90.56 161 ALA A O 1
ATOM 1210 N N . HIS A 1 162 ? 9.740 -3.844 -13.732 1.00 93.56 162 HIS A N 1
ATOM 1211 C CA . HIS A 1 162 ? 8.780 -4.935 -13.575 1.00 93.56 162 HIS A CA 1
ATOM 1212 C C . HIS A 1 162 ? 9.096 -5.852 -12.388 1.00 93.56 162 HIS A C 1
ATOM 1214 O O . HIS A 1 162 ? 8.172 -6.382 -11.761 1.00 93.56 162 HIS A O 1
ATOM 1220 N N . ALA A 1 163 ? 10.370 -6.083 -12.069 1.00 96.25 163 ALA A N 1
ATOM 1221 C CA . ALA A 1 163 ? 10.772 -6.824 -10.879 1.00 96.25 163 ALA A CA 1
ATOM 1222 C C . ALA A 1 163 ? 10.432 -6.045 -9.598 1.00 96.25 163 ALA A C 1
ATOM 1224 O O . ALA A 1 163 ? 9.780 -6.597 -8.710 1.00 96.25 163 ALA A O 1
ATOM 1225 N N . GLU A 1 164 ? 10.765 -4.755 -9.545 1.00 95.50 164 GLU A N 1
ATOM 1226 C CA . GLU A 1 164 ? 10.441 -3.862 -8.426 1.00 95.50 164 GLU A CA 1
ATOM 1227 C C . GLU A 1 164 ? 8.928 -3.743 -8.215 1.00 95.50 164 GLU A C 1
ATOM 1229 O O . GLU A 1 164 ? 8.437 -3.909 -7.098 1.00 95.50 164 GLU A O 1
ATOM 1234 N N . ALA A 1 165 ? 8.154 -3.562 -9.289 1.00 93.50 165 ALA A N 1
ATOM 1235 C CA . ALA A 1 165 ? 6.697 -3.508 -9.206 1.00 93.50 165 ALA A CA 1
ATOM 1236 C C . ALA A 1 165 ? 6.089 -4.816 -8.672 1.00 93.50 165 ALA A C 1
ATOM 1238 O O . ALA A 1 165 ? 5.082 -4.788 -7.961 1.00 93.50 165 ALA A O 1
ATOM 1239 N N . ARG A 1 166 ? 6.678 -5.976 -9.000 1.00 97.12 166 ARG A N 1
ATOM 1240 C CA . ARG A 1 166 ? 6.251 -7.270 -8.444 1.00 97.12 166 ARG A CA 1
ATOM 1241 C C . ARG A 1 166 ? 6.596 -7.387 -6.963 1.00 97.12 166 ARG A C 1
ATOM 1243 O O . ARG A 1 166 ? 5.726 -7.796 -6.198 1.00 97.12 166 ARG A O 1
ATOM 1250 N N . ALA A 1 167 ? 7.803 -6.994 -6.563 1.00 96.94 167 ALA A N 1
ATOM 1251 C CA . ALA A 1 167 ? 8.216 -6.991 -5.161 1.00 96.94 167 ALA A CA 1
ATOM 1252 C C . ALA A 1 167 ? 7.312 -6.077 -4.313 1.00 96.94 167 ALA A C 1
ATOM 1254 O O . ALA A 1 167 ? 6.759 -6.520 -3.309 1.00 96.94 167 ALA A O 1
ATOM 1255 N N . ALA A 1 168 ? 7.041 -4.856 -4.784 1.00 95.06 168 ALA A N 1
ATOM 1256 C CA . ALA A 1 168 ? 6.147 -3.917 -4.109 1.00 95.06 168 ALA A CA 1
ATOM 1257 C C . ALA A 1 168 ? 4.712 -4.462 -3.973 1.00 95.06 168 ALA A C 1
ATOM 1259 O O . ALA A 1 168 ? 4.072 -4.299 -2.936 1.00 95.06 168 ALA A O 1
ATOM 1260 N N . ARG A 1 169 ? 4.188 -5.157 -4.995 1.00 96.62 169 ARG A N 1
ATOM 1261 C CA . ARG A 1 169 ? 2.868 -5.813 -4.906 1.00 96.62 169 ARG A CA 1
ATOM 1262 C C . ARG A 1 169 ? 2.849 -6.918 -3.853 1.00 96.62 169 ARG A C 1
ATOM 1264 O O . ARG A 1 169 ? 1.891 -6.993 -3.090 1.00 96.62 169 ARG A O 1
ATOM 1271 N N . GLN A 1 170 ? 3.894 -7.742 -3.797 1.00 97.94 170 GLN A N 1
ATOM 1272 C CA . GLN A 1 170 ? 4.018 -8.802 -2.793 1.00 97.94 170 GLN A CA 1
ATOM 1273 C C . GLN A 1 170 ? 4.086 -8.227 -1.375 1.00 97.94 170 GLN A C 1
ATOM 1275 O O . GLN A 1 170 ? 3.422 -8.741 -0.478 1.00 97.94 170 GLN A O 1
ATOM 1280 N N . GLU A 1 171 ? 4.819 -7.130 -1.181 1.00 97.94 171 GLU A N 1
ATOM 1281 C CA . GLU A 1 171 ? 4.890 -6.428 0.102 1.00 97.94 171 GLU A CA 1
ATOM 1282 C C . GLU A 1 171 ? 3.523 -5.861 0.514 1.00 97.94 171 GLU A C 1
ATOM 1284 O O . GLU A 1 171 ? 3.065 -6.090 1.633 1.00 97.94 171 GLU A O 1
ATOM 1289 N N . VAL A 1 172 ? 2.808 -5.204 -0.406 1.00 97.75 172 VAL A N 1
ATOM 1290 C CA . VAL A 1 172 ? 1.450 -4.697 -0.147 1.00 97.75 172 VAL A CA 1
ATOM 1291 C C . VAL A 1 172 ? 0.482 -5.831 0.194 1.00 97.75 172 VAL A C 1
ATOM 1293 O O . VAL A 1 172 ? -0.347 -5.681 1.092 1.00 97.75 172 VAL A O 1
ATOM 1296 N N . GLU A 1 173 ? 0.557 -6.969 -0.495 1.00 98.25 173 GLU A N 1
ATOM 1297 C CA . GLU A 1 173 ? -0.261 -8.142 -0.175 1.00 98.25 173 GLU A CA 1
ATOM 1298 C C . GLU A 1 173 ? 0.070 -8.721 1.204 1.00 98.25 173 GLU A C 1
ATOM 1300 O O . GLU A 1 173 ? -0.850 -9.053 1.954 1.00 98.25 173 GLU A O 1
ATOM 1305 N N . ALA A 1 174 ? 1.352 -8.798 1.569 1.00 98.19 174 ALA A N 1
ATOM 1306 C CA . ALA A 1 174 ? 1.785 -9.246 2.889 1.00 98.19 174 ALA A CA 1
ATOM 1307 C C . ALA A 1 174 ? 1.269 -8.313 3.997 1.00 98.19 174 ALA A C 1
ATOM 1309 O O . ALA A 1 174 ? 0.648 -8.780 4.953 1.00 98.19 174 ALA A O 1
ATOM 1310 N N . LEU A 1 175 ? 1.419 -6.996 3.827 1.00 97.62 175 LEU A N 1
ATOM 1311 C CA . LEU A 1 175 ? 0.906 -5.996 4.769 1.00 97.62 175 LEU A CA 1
ATOM 1312 C C . LEU A 1 175 ? -0.622 -6.047 4.888 1.00 97.62 175 LEU A C 1
ATOM 1314 O O . LEU A 1 175 ? -1.167 -5.930 5.984 1.00 97.62 175 LEU A O 1
ATOM 1318 N N . ARG A 1 176 ? -1.341 -6.271 3.780 1.00 98.12 176 ARG A N 1
ATOM 1319 C CA . ARG A 1 176 ? -2.803 -6.446 3.804 1.00 98.12 176 ARG A CA 1
ATOM 1320 C C . ARG A 1 176 ? -3.224 -7.676 4.603 1.00 98.12 176 ARG A C 1
ATOM 1322 O O . ARG A 1 176 ? -4.193 -7.580 5.353 1.00 98.12 176 ARG A O 1
ATOM 1329 N N . ARG A 1 177 ? -2.512 -8.801 4.463 1.00 98.12 177 ARG A N 1
ATOM 1330 C CA . ARG A 1 177 ? -2.762 -10.009 5.270 1.00 98.12 177 ARG A CA 1
ATOM 1331 C C . ARG A 1 177 ? -2.503 -9.740 6.747 1.00 98.12 177 ARG A C 1
ATOM 1333 O O . ARG A 1 177 ? -3.371 -10.026 7.560 1.00 98.12 177 ARG A O 1
ATOM 1340 N N . GLN A 1 178 ? -1.391 -9.086 7.074 1.00 98.19 178 GLN A N 1
ATOM 1341 C CA . GLN A 1 178 ? -1.067 -8.721 8.453 1.00 98.19 178 GLN A CA 1
ATOM 1342 C C . GLN A 1 178 ? -2.134 -7.807 9.079 1.00 98.19 178 GLN A C 1
ATOM 1344 O O . GLN A 1 178 ? -2.555 -8.032 10.210 1.00 98.19 178 GLN A O 1
ATOM 1349 N N . ILE A 1 179 ? -2.621 -6.802 8.344 1.00 97.19 179 ILE A N 1
ATOM 1350 C CA . ILE A 1 179 ? -3.705 -5.924 8.815 1.00 97.19 179 ILE A CA 1
ATOM 1351 C C . ILE A 1 179 ? -5.004 -6.713 9.025 1.00 97.19 179 ILE A C 1
ATOM 1353 O O . ILE A 1 179 ? -5.727 -6.443 9.984 1.00 97.19 179 ILE A O 1
ATOM 1357 N N . ALA A 1 180 ? -5.327 -7.662 8.143 1.00 98.12 180 ALA A N 1
ATOM 1358 C CA . ALA A 1 180 ? -6.507 -8.510 8.301 1.00 98.12 180 ALA A CA 1
ATOM 1359 C C . ALA A 1 180 ? -6.401 -9.381 9.563 1.00 98.12 180 ALA A C 1
ATOM 1361 O O . ALA A 1 180 ? -7.307 -9.358 10.388 1.00 98.12 180 ALA A O 1
ATOM 1362 N N . GLU A 1 181 ? -5.258 -10.036 9.777 1.00 98.25 181 GLU A N 1
ATOM 1363 C CA . GLU A 1 181 ? -4.995 -10.836 10.978 1.00 98.25 181 GLU A CA 1
ATOM 1364 C C . GLU A 1 181 ? -5.088 -9.999 12.260 1.00 98.25 181 GLU A C 1
ATOM 1366 O O . GLU A 1 181 ? -5.726 -10.413 13.225 1.00 98.25 181 GLU A O 1
ATOM 1371 N N . GLN A 1 182 ? -4.515 -8.792 12.268 1.00 98.00 182 GLN A N 1
ATOM 1372 C CA . GL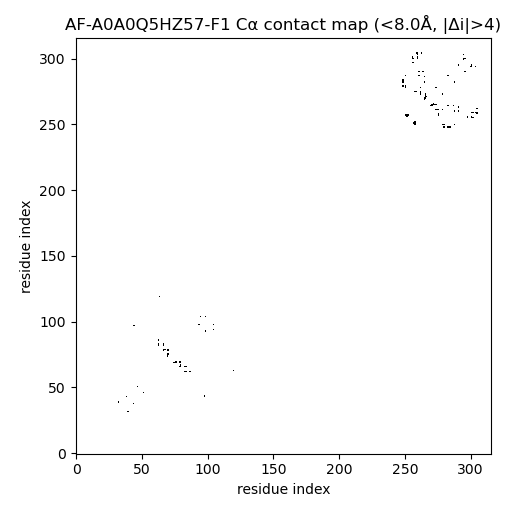N A 1 182 ? -4.612 -7.878 13.410 1.00 98.00 182 GLN A CA 1
ATOM 1373 C C . GLN A 1 182 ? -6.052 -7.432 13.678 1.00 98.00 182 GLN A C 1
ATOM 1375 O O . GLN A 1 182 ? -6.452 -7.300 14.835 1.00 98.00 182 GLN A O 1
ATOM 1380 N N . ARG A 1 183 ? -6.853 -7.211 12.629 1.00 98.12 183 ARG A N 1
ATOM 1381 C CA . ARG A 1 183 ? -8.277 -6.878 12.772 1.00 98.12 183 ARG A CA 1
ATOM 1382 C C . ARG A 1 183 ? -9.072 -8.042 13.345 1.00 98.12 183 ARG A C 1
ATOM 1384 O O . ARG A 1 183 ? -9.886 -7.812 14.235 1.00 98.12 183 ARG A O 1
ATOM 1391 N N . ASP A 1 184 ? -8.812 -9.260 12.886 1.00 98.31 184 ASP A N 1
ATOM 1392 C CA . ASP A 1 184 ? -9.482 -10.460 13.387 1.00 98.31 184 ASP A CA 1
ATOM 1393 C C . ASP A 1 184 ? -9.105 -10.736 14.850 1.00 98.31 184 ASP A C 1
ATOM 1395 O O . ASP A 1 184 ? -9.975 -11.028 15.674 1.00 98.31 184 ASP A O 1
ATOM 1399 N N . GLN A 1 185 ? -7.829 -10.557 15.209 1.00 98.38 185 GLN A N 1
ATOM 1400 C CA . GLN A 1 185 ? -7.355 -10.642 16.595 1.00 98.38 185 GLN A CA 1
ATOM 1401 C C . GLN A 1 185 ? -8.025 -9.590 17.485 1.00 98.38 185 GLN A C 1
ATOM 1403 O O . GLN A 1 185 ? -8.600 -9.939 18.516 1.00 98.38 185 GLN A O 1
ATOM 1408 N N . ALA A 1 186 ? -8.031 -8.322 17.065 1.00 97.69 186 ALA A N 1
ATOM 1409 C CA . ALA A 1 186 ? -8.670 -7.243 17.814 1.00 97.69 186 ALA A CA 1
ATOM 1410 C C . ALA A 1 186 ? -10.188 -7.455 17.957 1.00 97.69 186 ALA A C 1
ATOM 1412 O O . ALA A 1 186 ? -10.754 -7.199 19.020 1.00 97.69 186 ALA A O 1
ATOM 1413 N N . ALA A 1 187 ? -10.859 -7.960 16.917 1.00 98.38 187 ALA A N 1
ATOM 1414 C CA . ALA A 1 187 ? -12.278 -8.299 16.971 1.00 98.38 187 ALA A CA 1
ATOM 1415 C C . ALA A 1 187 ? -12.552 -9.446 17.957 1.00 98.38 187 ALA A C 1
ATOM 1417 O O . ALA A 1 187 ? -13.508 -9.376 18.731 1.00 98.38 187 ALA A O 1
ATOM 1418 N N . ALA A 1 188 ? -11.697 -10.474 17.980 1.00 98.44 188 ALA A N 1
ATOM 1419 C CA . ALA A 1 188 ? -11.801 -11.577 18.930 1.00 98.44 188 ALA A CA 1
ATOM 1420 C C . ALA A 1 188 ? -11.568 -11.117 20.380 1.00 98.44 188 ALA A C 1
ATOM 1422 O O . ALA A 1 188 ? -12.293 -11.534 21.285 1.00 98.44 188 ALA A O 1
ATOM 1423 N N . GLU A 1 189 ? -10.595 -10.236 20.618 1.00 98.31 189 GLU A N 1
ATOM 1424 C CA . GLU A 1 189 ? -10.360 -9.633 21.935 1.00 98.31 189 GLU A CA 1
ATOM 1425 C C . GLU A 1 189 ? -11.536 -8.765 22.383 1.00 98.31 189 GLU A C 1
ATOM 1427 O O . GLU A 1 189 ? -12.012 -8.909 23.510 1.00 98.31 189 GLU A O 1
ATOM 1432 N N . LEU A 1 190 ? -12.069 -7.925 21.491 1.00 98.19 190 LEU A N 1
ATOM 1433 C CA . LEU A 1 190 ? -13.243 -7.106 21.779 1.00 98.19 190 LEU A CA 1
ATOM 1434 C C . LEU A 1 190 ? -14.457 -7.973 22.129 1.00 98.19 190 LEU A C 1
ATOM 1436 O O . LEU A 1 190 ? -15.174 -7.665 23.084 1.00 98.19 190 LEU A O 1
ATOM 1440 N N . ALA A 1 191 ? -14.674 -9.068 21.396 1.00 98.25 191 ALA A N 1
ATOM 1441 C CA . ALA A 1 191 ? -15.737 -10.022 21.687 1.00 98.25 191 ALA A CA 1
ATOM 1442 C C . ALA A 1 191 ? -15.554 -10.661 23.072 1.00 98.25 191 ALA A C 1
ATOM 1444 O O . ALA A 1 191 ? -16.497 -10.674 23.861 1.00 98.25 191 ALA A O 1
ATOM 1445 N N . ARG A 1 192 ? -14.333 -11.099 23.415 1.00 98.38 192 ARG A N 1
ATOM 1446 C CA . ARG A 1 192 ? -14.010 -11.657 24.742 1.00 98.38 192 ARG A CA 1
ATOM 1447 C C . ARG A 1 192 ? -14.266 -10.663 25.873 1.00 98.38 192 ARG A C 1
ATOM 1449 O O . ARG A 1 192 ? -14.867 -11.031 26.879 1.00 98.38 192 ARG A O 1
ATOM 1456 N N . VAL A 1 193 ? -13.827 -9.413 25.718 1.00 98.38 193 VAL A N 1
ATOM 1457 C CA . VAL A 1 193 ? -14.035 -8.358 26.725 1.00 98.38 193 VAL A CA 1
ATOM 1458 C C . VAL A 1 193 ? -15.519 -8.029 26.865 1.00 98.38 193 VAL A C 1
ATOM 1460 O O . VAL A 1 193 ? -16.015 -7.889 27.982 1.00 98.38 193 VAL A O 1
ATOM 1463 N N . THR A 1 194 ? -16.244 -7.942 25.749 1.00 98.19 194 THR A N 1
ATOM 1464 C CA . THR A 1 194 ? -17.689 -7.673 25.752 1.00 98.19 194 THR A CA 1
ATOM 1465 C C . THR A 1 194 ? -18.448 -8.791 26.456 1.00 98.19 194 THR A C 1
ATOM 1467 O O . THR A 1 194 ? -19.248 -8.513 27.345 1.00 98.19 194 THR A O 1
ATOM 1470 N N . GLU A 1 195 ? -18.140 -10.048 26.138 1.00 98.38 195 GLU A N 1
ATOM 1471 C CA . GLU A 1 195 ? -18.747 -11.204 26.790 1.00 98.38 195 GLU A CA 1
ATOM 1472 C C . GLU A 1 195 ? -18.417 -11.243 28.290 1.00 98.38 195 GLU A C 1
ATOM 1474 O O . GLU A 1 195 ? -19.304 -11.461 29.111 1.00 98.38 195 GLU A O 1
ATOM 1479 N N . GLY A 1 196 ? -17.165 -10.965 28.670 1.00 98.44 196 GLY A N 1
ATOM 1480 C CA . GLY A 1 196 ? -16.758 -10.847 30.072 1.00 98.44 196 GLY A CA 1
ATOM 1481 C C . GLY A 1 196 ? -17.562 -9.785 30.823 1.00 98.44 196 GLY A C 1
ATOM 1482 O O . GLY A 1 196 ? -18.155 -10.078 31.860 1.00 98.44 196 GLY A O 1
ATOM 1483 N N . ARG A 1 197 ? -17.667 -8.579 30.253 1.00 98.25 197 ARG A N 1
ATOM 1484 C CA . ARG A 1 197 ? -18.460 -7.478 30.814 1.00 98.25 197 ARG A CA 1
ATOM 1485 C C . ARG A 1 197 ? -19.935 -7.853 30.954 1.00 98.25 197 ARG A C 1
ATOM 1487 O O . ARG A 1 197 ? -20.564 -7.518 31.955 1.00 98.25 197 ARG A O 1
ATOM 1494 N N . ASP A 1 198 ? -20.507 -8.511 29.953 1.00 98.12 198 ASP A N 1
ATOM 1495 C CA . ASP A 1 198 ? -21.924 -8.868 29.963 1.00 98.12 198 ASP A CA 1
ATOM 1496 C C . ASP A 1 198 ? -22.209 -9.983 30.987 1.00 98.12 198 ASP A C 1
ATOM 1498 O O . ASP A 1 198 ? -23.211 -9.906 31.702 1.00 98.12 198 ASP A O 1
ATOM 1502 N N . ARG A 1 199 ? -21.286 -10.943 31.166 1.00 98.38 199 ARG A N 1
ATOM 1503 C CA . ARG A 1 199 ? -21.338 -11.919 32.269 1.00 98.38 199 ARG A CA 1
ATOM 1504 C C . ARG A 1 199 ? -21.247 -11.240 33.635 1.00 98.38 199 ARG A C 1
ATOM 1506 O O . ARG A 1 199 ? -22.068 -11.522 34.501 1.00 98.38 199 ARG A O 1
ATOM 1513 N N . GLU A 1 200 ? -20.304 -10.317 33.831 1.00 98.00 200 GLU A N 1
ATOM 1514 C CA . GLU A 1 200 ? -20.171 -9.576 35.094 1.00 98.00 200 GLU A CA 1
ATOM 1515 C C . GLU A 1 200 ? -21.426 -8.764 35.422 1.00 98.00 200 GLU A C 1
ATOM 1517 O O . GLU A 1 200 ? -21.887 -8.768 36.566 1.00 98.00 200 GLU A O 1
ATOM 1522 N N . ARG A 1 201 ? -22.018 -8.109 34.415 1.00 98.06 201 ARG A N 1
ATOM 1523 C CA . ARG A 1 201 ? -23.295 -7.397 34.550 1.00 98.06 201 ARG A CA 1
ATOM 1524 C C . ARG A 1 201 ? -24.422 -8.340 34.951 1.00 98.06 201 ARG A C 1
ATOM 1526 O O . ARG A 1 201 ? -25.169 -8.013 35.868 1.00 98.06 201 ARG A O 1
ATOM 1533 N N . ALA A 1 202 ? -24.529 -9.504 34.313 1.00 97.94 202 ALA A N 1
ATOM 1534 C CA . ALA A 1 202 ? -25.529 -10.504 34.673 1.00 97.94 202 ALA A CA 1
ATOM 1535 C C . ALA A 1 202 ? -25.350 -10.981 36.125 1.00 97.94 202 ALA A C 1
ATOM 1537 O O . ALA A 1 202 ? -26.304 -10.939 36.901 1.00 97.94 202 ALA A O 1
ATOM 1538 N N . SER A 1 203 ? -24.122 -11.321 36.533 1.00 97.94 203 SER A N 1
ATOM 1539 C CA . SER A 1 203 ? -23.816 -11.720 37.913 1.00 97.94 203 SER A CA 1
ATOM 1540 C C . SER A 1 203 ? -24.032 -10.594 38.929 1.00 97.94 203 SER A C 1
ATOM 1542 O O . SER A 1 203 ? -24.354 -10.853 40.088 1.00 97.94 203 SER A O 1
ATOM 1544 N N . TYR A 1 204 ? -23.829 -9.332 38.546 1.00 98.19 204 TYR A N 1
ATOM 1545 C CA . TYR A 1 204 ? -24.155 -8.190 39.398 1.00 98.19 204 TYR A CA 1
ATOM 1546 C C . TYR A 1 204 ? -25.668 -8.056 39.592 1.00 98.19 204 TYR A C 1
ATOM 1548 O O . TYR A 1 204 ? -26.117 -7.994 40.731 1.00 98.19 204 TYR A O 1
ATOM 1556 N N . ILE A 1 205 ? -26.447 -8.091 38.506 1.00 97.94 205 ILE A N 1
ATOM 1557 C CA . ILE A 1 205 ? -27.915 -8.014 38.550 1.00 97.94 205 ILE A CA 1
ATOM 1558 C C . ILE A 1 205 ? -28.497 -9.162 39.379 1.00 97.94 205 ILE A C 1
ATOM 1560 O O . ILE A 1 205 ? -29.427 -8.959 40.153 1.00 97.94 205 ILE A O 1
ATOM 1564 N N . GLU A 1 206 ? -27.963 -10.375 39.241 1.00 97.94 206 GLU A N 1
ATOM 1565 C CA . GLU A 1 206 ? -28.420 -11.533 40.010 1.00 97.94 206 GLU A CA 1
ATOM 1566 C C . GLU A 1 206 ? -28.137 -11.373 41.508 1.00 97.94 206 GLU A C 1
ATOM 1568 O O . GLU A 1 206 ? -29.028 -11.596 42.330 1.00 97.94 206 GLU A O 1
ATOM 1573 N N . ARG A 1 207 ? -26.939 -10.890 41.867 1.00 97.94 207 ARG A N 1
ATOM 1574 C CA . ARG A 1 207 ? -26.624 -10.531 43.256 1.00 97.94 207 ARG A CA 1
ATOM 1575 C C . ARG A 1 207 ? -27.562 -9.442 43.765 1.00 97.94 207 ARG A C 1
ATOM 1577 O O . ARG A 1 207 ? -28.155 -9.617 44.820 1.00 97.94 207 ARG A O 1
ATOM 1584 N N . GLU A 1 208 ? -27.757 -8.363 43.017 1.00 98.00 208 GLU A N 1
ATOM 1585 C CA . GLU A 1 208 ? -28.652 -7.270 43.407 1.00 98.00 208 GLU A CA 1
ATOM 1586 C C . GLU A 1 208 ? -30.094 -7.758 43.626 1.00 98.00 208 GLU A C 1
ATOM 1588 O O . GLU A 1 208 ? -30.725 -7.413 44.625 1.00 98.00 208 GLU A O 1
ATOM 1593 N N . ARG A 1 209 ? -30.606 -8.626 42.744 1.00 97.69 209 ARG A N 1
ATOM 1594 C CA . ARG A 1 209 ? -31.916 -9.273 42.913 1.00 97.69 209 ARG A CA 1
ATOM 1595 C C . ARG A 1 209 ? -31.973 -10.111 44.185 1.00 97.69 209 ARG A C 1
ATOM 1597 O O . ARG A 1 209 ? -32.933 -9.972 44.935 1.00 97.69 209 ARG A O 1
ATOM 1604 N N . GLY A 1 210 ? -30.951 -10.924 44.450 1.00 98.19 210 GLY A N 1
ATOM 1605 C CA . GLY A 1 210 ? -30.867 -11.724 45.673 1.00 98.19 210 GLY A CA 1
ATOM 1606 C C . GLY A 1 210 ? -30.877 -10.865 46.940 1.00 98.19 210 GLY A C 1
ATOM 1607 O O . GLY A 1 210 ? -31.610 -11.163 47.879 1.00 98.19 210 GLY A O 1
ATOM 1608 N N . TRP A 1 211 ? -30.131 -9.758 46.948 1.00 97.69 211 TRP A N 1
ATOM 1609 C CA . TRP A 1 211 ? -30.104 -8.812 48.069 1.00 97.69 211 TRP A CA 1
ATOM 1610 C C . TRP A 1 211 ? -31.450 -8.106 48.260 1.00 97.69 211 TRP A C 1
ATOM 1612 O O . TRP A 1 211 ? -31.922 -7.969 49.388 1.00 97.69 211 TRP A O 1
ATOM 1622 N N . ASN A 1 212 ? -32.094 -7.681 47.171 1.00 97.56 212 ASN A N 1
ATOM 1623 C CA . ASN A 1 212 ? -33.411 -7.049 47.225 1.00 97.56 212 ASN A CA 1
ATOM 1624 C C . ASN A 1 212 ? -34.494 -8.014 47.718 1.00 97.56 212 ASN A C 1
ATOM 1626 O O . ASN A 1 212 ? -35.364 -7.607 48.486 1.00 97.56 212 ASN A O 1
ATOM 1630 N N . GLU A 1 213 ? -34.433 -9.283 47.319 1.00 98.00 213 GLU A N 1
ATOM 1631 C CA . GLU A 1 213 ? -35.369 -10.305 47.786 1.00 98.00 213 GLU A CA 1
ATOM 1632 C C . GLU A 1 213 ? -35.178 -10.598 49.279 1.00 98.00 213 GLU A C 1
ATOM 1634 O O . GLU A 1 213 ? -36.141 -10.561 50.040 1.00 98.00 213 GLU A O 1
ATOM 1639 N N . GLN A 1 214 ? -33.931 -10.767 49.733 1.00 97.38 214 GLN A N 1
ATOM 1640 C CA . GLN A 1 214 ? -33.619 -10.902 51.161 1.00 97.38 214 GLN A CA 1
ATOM 1641 C C . GLN A 1 214 ? -34.114 -9.700 51.965 1.00 97.38 214 GLN A C 1
ATOM 1643 O O . GLN A 1 214 ? -34.693 -9.861 53.037 1.00 97.38 214 GLN A O 1
ATOM 1648 N N . ARG A 1 215 ? -33.924 -8.486 51.441 1.00 97.44 215 ARG A N 1
ATOM 1649 C CA . ARG A 1 215 ? -34.418 -7.268 52.080 1.00 97.44 215 ARG A CA 1
ATOM 1650 C C . ARG A 1 215 ? -35.942 -7.273 52.206 1.00 97.44 215 ARG A C 1
ATOM 1652 O O . ARG A 1 215 ? -36.443 -6.965 53.282 1.00 97.44 215 ARG A O 1
ATOM 1659 N N . ARG A 1 216 ? -36.671 -7.639 51.147 1.00 97.44 216 ARG A N 1
ATOM 1660 C CA . ARG A 1 216 ? -38.140 -7.755 51.185 1.00 97.44 216 ARG A CA 1
ATOM 1661 C C . ARG A 1 216 ? -38.599 -8.806 52.189 1.00 97.44 216 ARG A C 1
ATOM 1663 O O . ARG A 1 216 ? -39.543 -8.543 52.927 1.00 97.44 216 ARG A O 1
ATOM 1670 N N . GLN A 1 217 ? -37.916 -9.949 52.251 1.00 97.12 217 GLN A N 1
ATOM 1671 C CA . GLN A 1 217 ? -38.216 -10.992 53.227 1.00 97.12 217 GLN A CA 1
ATOM 1672 C C . GLN A 1 217 ? -38.027 -10.475 54.656 1.00 97.12 217 GLN A C 1
ATOM 1674 O O . GLN A 1 217 ? -38.935 -10.592 55.467 1.00 97.12 217 GLN A O 1
ATOM 1679 N N . LEU A 1 218 ? -36.905 -9.811 54.946 1.00 97.19 218 LEU A N 1
ATOM 1680 C CA . LEU A 1 218 ? -36.657 -9.213 56.261 1.00 97.19 218 LEU A CA 1
ATOM 1681 C C . LEU A 1 218 ? -37.679 -8.122 56.614 1.00 97.19 218 LEU A C 1
ATOM 1683 O O . LEU A 1 218 ? -38.084 -8.010 57.770 1.00 97.19 218 LEU A O 1
ATOM 1687 N N . GLU A 1 219 ? -38.102 -7.306 55.644 1.00 97.25 219 GLU A N 1
ATOM 1688 C CA . GLU A 1 219 ? -39.159 -6.306 55.837 1.00 97.25 219 GLU A CA 1
ATOM 1689 C C . GLU A 1 219 ? -40.516 -6.971 56.139 1.00 97.25 219 GLU A C 1
ATOM 1691 O O . GLU A 1 219 ? -41.236 -6.505 57.027 1.00 97.25 219 GLU A O 1
ATOM 1696 N N . HIS A 1 220 ? -40.839 -8.082 55.469 1.00 97.44 220 HIS A N 1
ATOM 1697 C CA . HIS A 1 220 ? -42.041 -8.876 55.724 1.00 97.44 220 HIS A CA 1
ATOM 1698 C C . HIS A 1 220 ? -42.006 -9.561 57.097 1.00 97.44 220 HIS A C 1
ATOM 1700 O O . HIS A 1 220 ? -42.934 -9.384 57.885 1.00 97.44 220 HIS A O 1
ATOM 1706 N N . ASP A 1 221 ? -40.917 -10.260 57.421 1.00 96.12 221 ASP A N 1
ATOM 1707 C CA . ASP A 1 221 ? -40.714 -10.928 58.709 1.00 96.12 221 ASP A CA 1
ATOM 1708 C C . ASP A 1 221 ? -40.792 -9.912 59.855 1.00 96.12 221 ASP A C 1
ATOM 1710 O O . ASP A 1 221 ? -41.471 -10.134 60.857 1.00 96.12 221 ASP A O 1
ATOM 1714 N N . ARG A 1 222 ? -40.165 -8.738 59.690 1.00 96.69 222 ARG A N 1
ATOM 1715 C CA . ARG A 1 222 ? -40.272 -7.634 60.651 1.00 96.69 222 ARG A CA 1
ATOM 1716 C C . ARG A 1 222 ? -41.724 -7.196 60.840 1.00 96.69 222 ARG A C 1
ATOM 1718 O O . ARG A 1 222 ? -42.143 -6.999 61.979 1.00 96.69 222 ARG A O 1
ATOM 1725 N N . ALA A 1 223 ? -42.481 -7.015 59.758 1.00 96.00 223 ALA A N 1
ATOM 1726 C CA . ALA A 1 223 ? -43.892 -6.644 59.843 1.00 96.00 223 ALA A CA 1
ATOM 1727 C C . ALA A 1 223 ? -44.723 -7.727 60.553 1.00 96.00 223 ALA A C 1
ATOM 1729 O O . ALA A 1 223 ? -45.579 -7.400 61.373 1.00 96.00 223 ALA A O 1
ATOM 1730 N N . GLN A 1 224 ? -44.427 -9.003 60.301 1.00 96.06 224 GLN A N 1
ATOM 1731 C CA . GLN A 1 224 ? -45.077 -10.137 60.949 1.00 96.06 224 GLN A CA 1
ATOM 1732 C C . GLN A 1 224 ? -44.767 -10.199 62.451 1.00 96.06 224 GLN A C 1
ATOM 1734 O O . GLN A 1 224 ? -45.684 -10.383 63.250 1.00 96.06 224 GLN A O 1
ATOM 1739 N N . VAL A 1 225 ? -43.511 -9.977 62.855 1.00 96.00 225 VAL A N 1
ATOM 1740 C CA . VAL A 1 225 ? -43.129 -9.884 64.274 1.00 96.00 225 VAL A CA 1
ATOM 1741 C C . VAL A 1 225 ? -43.844 -8.714 64.949 1.00 96.00 225 VAL A C 1
ATOM 1743 O O . VAL A 1 225 ? -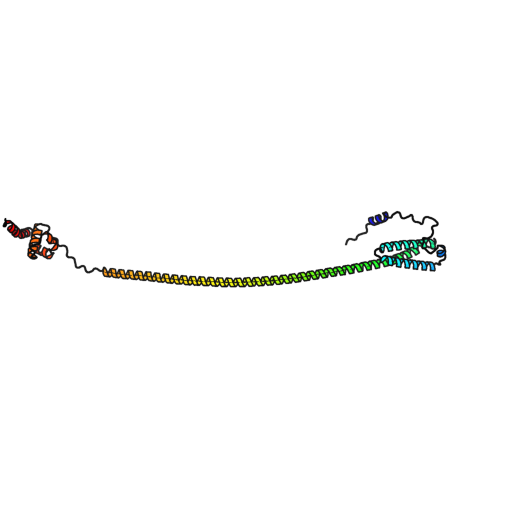44.391 -8.886 66.033 1.00 96.00 225 VAL A O 1
ATOM 1746 N N . ILE A 1 226 ? -43.906 -7.541 64.309 1.00 95.50 226 ILE A N 1
ATOM 1747 C CA . ILE A 1 226 ? -44.649 -6.389 64.845 1.00 95.50 226 ILE A CA 1
ATOM 1748 C C . ILE A 1 226 ? -46.133 -6.735 65.021 1.00 95.50 226 ILE A C 1
ATOM 1750 O O . ILE A 1 226 ? -46.705 -6.438 66.066 1.00 95.50 226 ILE A O 1
ATOM 1754 N N . ALA A 1 227 ? -46.756 -7.382 64.033 1.00 94.50 227 ALA A N 1
ATOM 1755 C CA . ALA A 1 227 ? -48.154 -7.799 64.120 1.00 94.50 227 ALA A CA 1
ATOM 1756 C C . ALA A 1 227 ? -48.388 -8.816 65.253 1.00 94.50 227 ALA A C 1
ATOM 1758 O O . ALA A 1 227 ? -49.348 -8.671 66.005 1.00 94.50 227 ALA A O 1
ATOM 1759 N N . SER A 1 228 ? -47.490 -9.795 65.410 1.00 94.56 228 SER A N 1
ATOM 1760 C CA . SER A 1 228 ? -47.503 -10.770 66.512 1.00 94.56 228 SER A CA 1
ATOM 1761 C C . SER A 1 228 ? -47.429 -10.082 67.872 1.00 94.56 228 SER A C 1
ATOM 1763 O O . SER A 1 228 ? -48.280 -10.308 68.726 1.00 94.56 228 SER A O 1
ATOM 1765 N N . LEU A 1 229 ? -46.446 -9.196 68.055 1.00 93.69 229 LEU A N 1
ATOM 1766 C CA . LEU A 1 229 ? -46.258 -8.457 69.302 1.00 93.69 229 LEU A CA 1
ATOM 1767 C C . LEU A 1 229 ? -47.452 -7.548 69.606 1.00 93.69 229 LEU A C 1
ATOM 1769 O O . LEU A 1 229 ? -47.869 -7.458 70.755 1.00 93.69 229 LEU A O 1
ATOM 1773 N N . ASN A 1 230 ? -48.038 -6.906 68.594 1.00 93.62 230 ASN A N 1
ATOM 1774 C CA . ASN A 1 230 ? -49.250 -6.108 68.776 1.00 93.62 230 ASN A CA 1
ATOM 1775 C C . ASN A 1 230 ? -50.438 -6.976 69.208 1.00 93.62 230 ASN A C 1
ATOM 1777 O O . ASN A 1 230 ? -51.162 -6.587 70.117 1.00 93.62 230 ASN A O 1
ATOM 1781 N N . ALA A 1 231 ? -50.617 -8.162 68.620 1.00 92.19 231 ALA A N 1
ATOM 1782 C CA . ALA A 1 231 ? -51.664 -9.094 69.033 1.00 92.19 231 ALA A CA 1
ATOM 1783 C C . ALA A 1 231 ? -51.449 -9.611 70.469 1.00 92.19 231 ALA A C 1
ATOM 1785 O O . ALA A 1 231 ? -52.408 -9.731 71.231 1.00 92.19 231 ALA A O 1
ATOM 1786 N N . GLU A 1 232 ? -50.201 -9.876 70.867 1.00 90.56 232 GLU A N 1
ATOM 1787 C CA . GLU A 1 232 ? -49.850 -10.225 72.250 1.00 90.56 232 GLU A CA 1
ATOM 1788 C C . GLU A 1 232 ? -50.124 -9.065 73.217 1.00 90.56 232 GLU A C 1
ATOM 1790 O O . GLU A 1 232 ? -50.716 -9.276 74.274 1.00 90.56 232 GLU A O 1
ATOM 1795 N N . LEU A 1 233 ? -49.764 -7.831 72.848 1.00 89.75 233 LEU A N 1
ATOM 1796 C CA . LEU A 1 233 ? -50.084 -6.631 73.624 1.00 89.75 233 LEU A CA 1
ATOM 1797 C C . LEU A 1 233 ? -51.595 -6.414 73.740 1.00 89.75 233 LEU A C 1
ATOM 1799 O O . LEU A 1 233 ? -52.074 -6.053 74.811 1.00 89.75 233 LEU A O 1
ATOM 1803 N N . GLU A 1 234 ? -52.369 -6.661 72.685 1.00 88.00 234 GLU A N 1
ATOM 1804 C CA . GLU A 1 234 ? -53.834 -6.628 72.735 1.00 88.00 234 GLU A CA 1
ATOM 1805 C C . GLU A 1 234 ? -54.396 -7.730 73.643 1.00 88.00 234 GLU A C 1
ATOM 1807 O O . GLU A 1 234 ? -55.310 -7.478 74.424 1.00 88.00 234 GLU A O 1
ATOM 1812 N N . ALA A 1 235 ? -53.832 -8.940 73.606 1.00 83.38 235 ALA A N 1
ATOM 1813 C CA . ALA A 1 235 ? -54.236 -10.035 74.484 1.00 83.38 235 ALA A CA 1
ATOM 1814 C C . ALA A 1 235 ? -53.929 -9.743 75.962 1.00 83.38 235 ALA A C 1
ATOM 1816 O O . ALA A 1 235 ? -54.757 -10.040 76.821 1.00 83.38 235 ALA A O 1
ATOM 1817 N N . LEU A 1 236 ? -52.775 -9.131 76.249 1.00 80.75 236 LEU A N 1
ATOM 1818 C CA . LEU A 1 236 ? -52.366 -8.709 77.593 1.00 80.75 236 LEU A CA 1
ATOM 1819 C C . LEU A 1 236 ? -53.100 -7.451 78.078 1.00 80.75 236 LEU A C 1
ATOM 1821 O O . LEU A 1 236 ? -53.274 -7.278 79.280 1.00 80.75 236 LEU A O 1
ATOM 1825 N N . SER A 1 237 ? -53.529 -6.578 77.164 1.00 73.31 237 SER A N 1
ATOM 1826 C CA . SER A 1 237 ? -54.301 -5.366 77.478 1.00 73.31 237 SER A CA 1
ATOM 1827 C C . SER A 1 237 ? -55.812 -5.597 77.510 1.00 73.31 237 SER A C 1
ATOM 1829 O O . SER A 1 237 ? -56.561 -4.675 77.850 1.00 73.31 237 SER A O 1
ATOM 1831 N N . ARG A 1 238 ? -56.283 -6.826 77.238 1.00 61.72 238 ARG A N 1
ATOM 1832 C CA . ARG A 1 238 ? -57.644 -7.221 77.610 1.00 61.72 238 ARG A CA 1
ATOM 1833 C C . ARG A 1 238 ? -57.818 -6.974 79.106 1.00 61.72 238 ARG A C 1
ATOM 1835 O O . ARG A 1 238 ? -56.968 -7.402 79.888 1.00 61.72 238 ARG A O 1
ATOM 1842 N N . PRO A 1 239 ? -58.894 -6.288 79.515 1.00 52.97 239 PRO A N 1
ATOM 1843 C CA . PRO A 1 239 ? -59.092 -5.960 80.911 1.00 52.97 239 PRO A CA 1
ATOM 1844 C C . PRO A 1 239 ? -59.149 -7.264 81.708 1.00 52.97 239 PRO A C 1
ATOM 1846 O O . PRO A 1 239 ? -60.050 -8.078 81.506 1.00 52.97 239 PRO A O 1
ATOM 1849 N N . LEU A 1 240 ? -58.191 -7.455 82.622 1.00 49.47 240 LEU A N 1
ATOM 1850 C CA . LEU A 1 240 ? -58.455 -8.237 83.824 1.00 49.47 240 LEU A CA 1
ATOM 1851 C C . LEU A 1 240 ? -59.773 -7.702 84.378 1.00 49.47 240 LEU A C 1
ATOM 1853 O O . LEU A 1 240 ? -59.886 -6.490 84.562 1.00 49.47 240 LEU A O 1
ATOM 1857 N N . GLU A 1 241 ? -60.765 -8.573 84.568 1.00 44.09 241 GLU A N 1
ATOM 1858 C CA . GLU A 1 241 ? -62.028 -8.222 85.213 1.00 44.09 241 GLU A CA 1
ATOM 1859 C C . GLU A 1 241 ? -61.714 -7.473 86.509 1.00 44.09 241 GLU A C 1
ATOM 1861 O O . GLU A 1 241 ? -61.309 -8.051 87.519 1.00 44.09 241 GLU A O 1
ATOM 1866 N N . VAL A 1 242 ? -61.842 -6.148 86.453 1.00 48.19 242 VAL A N 1
ATOM 1867 C CA . VAL A 1 242 ? -61.737 -5.294 87.621 1.00 48.19 242 VAL A CA 1
ATOM 1868 C C . VAL A 1 242 ? -62.997 -5.587 88.414 1.00 48.19 242 VAL A C 1
ATOM 1870 O O . VAL A 1 242 ? -64.087 -5.145 88.049 1.00 48.19 242 VAL A O 1
ATOM 1873 N N . LEU A 1 243 ? -62.851 -6.386 89.473 1.00 48.56 243 LEU A N 1
ATOM 1874 C CA . LEU A 1 243 ? -63.863 -6.515 90.515 1.00 48.56 243 LEU A CA 1
ATOM 1875 C C . LEU A 1 243 ? -64.336 -5.101 90.894 1.00 48.56 243 LEU A C 1
ATOM 1877 O O . LEU A 1 243 ? -63.489 -4.219 91.074 1.00 48.56 243 LEU A O 1
ATOM 1881 N N . PRO A 1 244 ? -65.654 -4.849 90.983 1.00 49.81 244 PRO A N 1
ATOM 1882 C CA . PRO A 1 244 ? -66.171 -3.510 91.217 1.00 49.81 244 PRO A CA 1
ATOM 1883 C C . PRO A 1 244 ? -65.591 -2.957 92.518 1.00 49.81 244 PRO A C 1
ATOM 1885 O O . PRO A 1 244 ? -65.803 -3.504 93.599 1.00 49.81 244 PRO A O 1
ATOM 1888 N N . MET A 1 245 ? -64.829 -1.873 92.394 1.00 49.59 245 MET A N 1
ATOM 1889 C CA . MET A 1 245 ? -64.301 -1.135 93.532 1.00 49.59 245 MET A CA 1
ATOM 1890 C C . MET A 1 245 ? -65.498 -0.567 94.316 1.00 49.59 245 MET A C 1
ATOM 1892 O O . MET A 1 245 ? -66.336 0.109 93.708 1.00 49.59 245 MET A O 1
ATOM 1896 N N . PRO A 1 246 ? -65.641 -0.852 95.624 1.00 54.50 246 PRO A N 1
ATOM 1897 C CA . PRO A 1 246 ? -66.761 -0.339 96.401 1.00 54.50 246 PRO A CA 1
ATOM 1898 C C . PRO A 1 246 ? -66.705 1.192 96.436 1.00 54.50 246 PRO A C 1
ATOM 1900 O O . PRO A 1 246 ? -65.636 1.787 96.584 1.00 54.50 246 PRO A O 1
ATOM 1903 N N . ALA A 1 247 ? -67.865 1.830 96.260 1.00 58.34 247 ALA A N 1
ATOM 1904 C CA . ALA A 1 247 ? -67.989 3.280 96.318 1.00 58.34 247 ALA A CA 1
ATOM 1905 C C . ALA A 1 247 ? -67.442 3.814 97.659 1.00 58.34 247 ALA A C 1
ATOM 1907 O O . ALA A 1 247 ? -67.675 3.188 98.698 1.00 58.34 247 ALA A O 1
ATOM 1908 N N . PRO A 1 248 ? -66.724 4.953 97.666 1.00 63.00 248 PRO A N 1
ATOM 1909 C CA . PRO A 1 248 ? -66.194 5.524 98.898 1.00 63.00 248 PRO A CA 1
ATOM 1910 C C . PRO A 1 248 ? -67.333 5.848 99.875 1.00 63.00 248 PRO A C 1
ATOM 1912 O O . PRO A 1 248 ? -68.327 6.473 99.506 1.00 63.00 248 PRO A O 1
ATOM 1915 N N . VAL A 1 249 ? -67.183 5.411 101.126 1.00 66.50 249 VAL A N 1
ATOM 1916 C CA . VAL A 1 249 ? -68.166 5.614 102.198 1.00 66.50 249 VAL A CA 1
ATOM 1917 C C . VAL A 1 249 ? -68.161 7.083 102.631 1.00 66.50 249 VAL A C 1
ATOM 1919 O O . VAL A 1 249 ? -67.154 7.595 103.122 1.00 66.50 249 VAL A O 1
ATOM 1922 N N . THR A 1 250 ? -69.290 7.775 102.474 1.00 76.00 250 THR A N 1
ATOM 1923 C CA . THR A 1 250 ? -69.438 9.181 102.884 1.00 76.00 250 THR A CA 1
ATOM 1924 C C . THR A 1 250 ? -69.751 9.267 104.379 1.00 76.00 250 THR A C 1
ATOM 1926 O O . THR A 1 250 ? -70.857 8.952 104.808 1.00 76.00 250 THR A O 1
ATOM 1929 N N . LEU A 1 251 ? -68.788 9.706 105.191 1.00 77.81 251 LEU A N 1
ATOM 1930 C CA . LEU A 1 251 ? -68.974 9.856 106.640 1.00 77.81 251 LEU A CA 1
ATOM 1931 C C . LEU A 1 251 ? -69.860 11.070 107.003 1.00 77.81 251 LEU A C 1
ATOM 1933 O O . LEU A 1 251 ? -69.848 12.080 106.293 1.00 77.81 251 LEU A O 1
ATOM 1937 N N . PRO A 1 252 ? -70.574 11.035 108.147 1.00 76.94 252 PRO A N 1
ATOM 1938 C CA . PRO A 1 252 ? -71.374 12.160 108.623 1.00 76.94 252 PRO A CA 1
ATOM 1939 C C . PRO A 1 252 ? -70.507 13.402 108.867 1.00 76.94 252 PRO A C 1
ATOM 1941 O O . PRO A 1 252 ? -69.440 13.338 109.475 1.00 76.94 252 PRO A O 1
ATOM 1944 N N . THR A 1 253 ? -70.987 14.564 108.428 1.00 77.56 253 THR A N 1
ATOM 1945 C CA . THR A 1 253 ? -70.235 15.831 108.478 1.00 77.56 253 THR A CA 1
ATOM 1946 C C . THR A 1 253 ? -70.404 16.596 109.791 1.00 77.56 253 THR A C 1
ATOM 1948 O O . THR A 1 253 ? -69.619 17.495 110.089 1.00 77.56 253 THR A O 1
ATOM 1951 N N . THR A 1 254 ? -71.398 16.246 110.615 1.00 81.75 254 THR A N 1
ATOM 1952 C CA . THR A 1 254 ? -71.623 16.913 111.905 1.00 81.75 254 THR A CA 1
ATOM 1953 C C . THR A 1 254 ? -70.761 16.292 113.016 1.00 81.75 254 THR A C 1
ATOM 1955 O O . THR A 1 254 ? -70.656 15.065 113.090 1.00 81.75 254 THR A O 1
ATOM 1958 N N . PRO A 1 255 ? -70.193 17.090 113.945 1.00 79.12 255 PRO A N 1
ATOM 1959 C CA . PRO A 1 255 ? -69.385 16.560 115.051 1.00 79.12 255 PRO A CA 1
ATOM 1960 C C . PRO A 1 255 ? -70.143 15.555 115.930 1.00 79.12 255 PRO A C 1
ATOM 1962 O O . PRO A 1 255 ? -69.587 14.545 116.356 1.00 79.12 255 PRO A O 1
ATOM 1965 N N . ALA A 1 256 ? -71.438 15.800 116.160 1.00 78.00 256 ALA A N 1
ATOM 1966 C CA . ALA A 1 256 ? -72.306 14.888 116.904 1.00 78.00 256 ALA A CA 1
ATOM 1967 C C . ALA A 1 256 ? -72.551 13.572 116.143 1.00 78.00 256 ALA A C 1
ATOM 1969 O O . ALA A 1 256 ? -72.529 12.506 116.758 1.00 78.00 256 ALA A O 1
ATOM 1970 N N . GLY A 1 257 ? -72.720 13.635 114.818 1.00 81.50 257 GLY A N 1
ATOM 1971 C CA . GLY A 1 257 ? -72.836 12.455 113.963 1.00 81.50 257 GLY A CA 1
ATOM 1972 C C . GLY A 1 257 ? -71.560 11.614 113.978 1.00 81.50 257 GLY A C 1
ATOM 1973 O O . GLY A 1 257 ? -71.626 10.419 114.244 1.00 81.50 257 GLY A O 1
ATOM 1974 N N . ARG A 1 258 ? -70.383 12.239 113.819 1.00 83.94 258 ARG A N 1
ATOM 1975 C CA . ARG A 1 258 ? -69.082 11.541 113.875 1.00 83.94 258 ARG A CA 1
ATOM 1976 C C . ARG A 1 258 ? -68.810 10.901 115.230 1.00 83.94 258 ARG A C 1
ATOM 1978 O O . ARG A 1 258 ? -68.344 9.768 115.290 1.00 83.94 258 ARG A O 1
ATOM 1985 N N . ALA A 1 259 ? -69.118 11.600 116.320 1.00 82.81 259 ALA A N 1
ATOM 1986 C CA . ALA A 1 259 ? -68.954 11.058 117.663 1.00 82.81 259 ALA A CA 1
ATOM 1987 C C . ALA A 1 259 ? -69.893 9.872 117.923 1.00 82.81 259 ALA A C 1
ATOM 1989 O O . ALA A 1 259 ? -69.463 8.868 118.492 1.00 82.81 259 ALA A O 1
ATOM 1990 N N . SER A 1 260 ? -71.151 9.971 117.481 1.00 86.06 260 SER A N 1
ATOM 1991 C CA . SER A 1 260 ? -72.139 8.893 117.597 1.00 86.06 260 SER A CA 1
ATOM 1992 C C . SER A 1 260 ? -71.737 7.669 116.769 1.00 86.06 260 SER A C 1
ATOM 1994 O O . SER A 1 260 ? -71.772 6.555 117.288 1.00 86.06 260 SER A O 1
ATOM 1996 N N . LEU A 1 261 ? -71.289 7.874 115.524 1.00 87.44 261 LEU A N 1
ATOM 1997 C CA . LEU A 1 261 ? -70.807 6.809 114.641 1.00 87.44 261 LEU A CA 1
ATOM 1998 C C . LEU A 1 261 ? -69.547 6.137 115.197 1.00 87.44 261 LEU A C 1
ATOM 2000 O O . LEU A 1 261 ? -69.480 4.915 115.231 1.00 87.44 261 LEU A O 1
ATOM 2004 N N . CYS A 1 262 ? -68.580 6.911 115.701 1.00 86.38 262 CYS A N 1
ATOM 2005 C CA . CYS A 1 262 ? -67.384 6.373 116.356 1.00 86.38 262 CYS A CA 1
ATOM 2006 C C . CYS A 1 262 ? -67.744 5.500 117.549 1.00 86.38 262 CYS A C 1
ATOM 2008 O O . CYS A 1 262 ? -67.279 4.370 117.644 1.00 86.38 262 CYS A O 1
ATOM 2010 N N . ARG A 1 263 ? -68.635 5.974 118.423 1.00 85.31 263 ARG A N 1
ATOM 2011 C CA . ARG A 1 263 ? -69.098 5.176 119.557 1.00 85.31 263 ARG A CA 1
ATOM 2012 C C . ARG A 1 263 ? -69.775 3.879 119.103 1.00 85.31 263 ARG A C 1
ATOM 2014 O O . ARG A 1 263 ? -69.442 2.820 119.621 1.00 85.31 263 ARG A O 1
ATOM 2021 N N . TYR A 1 264 ? -70.684 3.960 118.136 1.00 86.94 264 TYR A N 1
ATOM 2022 C CA . TYR A 1 264 ? -71.377 2.785 117.614 1.00 86.94 264 TYR A CA 1
ATOM 2023 C C . TYR A 1 264 ? -70.400 1.779 116.990 1.00 86.94 264 TYR A C 1
ATOM 2025 O O . TYR A 1 264 ? -70.475 0.589 117.274 1.00 86.94 264 TYR A O 1
ATOM 2033 N N . ALA A 1 265 ? -69.421 2.258 116.219 1.00 85.75 265 ALA A N 1
ATOM 2034 C CA . ALA A 1 265 ? -68.373 1.425 115.643 1.00 85.75 265 ALA A CA 1
ATOM 2035 C C . ALA A 1 265 ? -67.497 0.763 116.720 1.00 85.75 265 ALA A C 1
ATOM 2037 O O . ALA A 1 265 ? -67.173 -0.412 116.588 1.00 85.75 265 ALA A O 1
ATOM 2038 N N . ARG A 1 266 ? -67.164 1.461 117.819 1.00 87.19 266 ARG A N 1
ATOM 2039 C CA . ARG A 1 266 ? -66.451 0.858 118.964 1.00 87.19 266 ARG A CA 1
ATOM 2040 C C . ARG A 1 266 ? -67.229 -0.305 119.573 1.00 87.19 266 ARG A C 1
ATOM 2042 O O . ARG A 1 266 ? -66.625 -1.319 119.914 1.00 87.19 266 ARG A O 1
ATOM 2049 N N . GLU A 1 267 ? -68.544 -0.146 119.714 1.00 83.44 267 GLU A N 1
ATOM 2050 C CA . GLU A 1 267 ? -69.434 -1.151 120.304 1.00 83.44 267 GLU A CA 1
ATOM 2051 C C . GLU A 1 267 ? -69.618 -2.357 119.367 1.00 83.44 267 GLU A C 1
ATOM 2053 O O . GLU A 1 267 ? -69.425 -3.493 119.791 1.00 83.44 267 GLU A O 1
ATOM 2058 N N . VAL A 1 268 ? -69.906 -2.127 118.082 1.00 85.81 268 VAL A N 1
ATOM 2059 C CA . VAL A 1 268 ? -70.158 -3.200 117.101 1.00 85.81 268 VAL A CA 1
ATOM 2060 C C . VAL A 1 268 ? -68.878 -3.943 116.707 1.00 85.81 268 VAL A C 1
ATOM 2062 O O . VAL A 1 268 ? -68.899 -5.161 116.552 1.00 85.81 268 VAL A O 1
ATOM 2065 N N . LEU A 1 269 ? -67.750 -3.239 116.581 1.00 84.69 269 LEU A N 1
ATOM 2066 C CA . LEU A 1 269 ? -66.466 -3.834 116.189 1.00 84.69 269 LEU A CA 1
ATOM 2067 C C . LEU A 1 269 ? -65.606 -4.261 117.387 1.00 84.69 269 LEU A C 1
ATOM 2069 O O . LEU A 1 269 ? -64.496 -4.745 117.191 1.00 84.69 269 LEU A O 1
ATOM 2073 N N . SER A 1 270 ? -66.090 -4.079 118.623 1.00 82.62 270 SER A N 1
ATOM 2074 C CA . SER A 1 270 ? -65.352 -4.386 119.862 1.00 82.62 270 SER A CA 1
ATOM 2075 C C . SER A 1 270 ? -63.964 -3.724 119.947 1.00 82.62 270 SER A C 1
ATOM 2077 O O . SER A 1 270 ? -63.021 -4.295 120.494 1.00 82.62 270 SER A O 1
ATOM 2079 N N . ARG A 1 271 ? -63.830 -2.504 119.412 1.00 80.75 271 ARG A N 1
ATOM 2080 C CA . ARG A 1 271 ? -62.576 -1.732 119.370 1.00 80.75 271 ARG A CA 1
ATOM 2081 C C . ARG A 1 271 ? -62.658 -0.495 120.264 1.00 80.75 271 ARG A C 1
ATOM 2083 O O . ARG A 1 271 ? -63.022 0.567 119.769 1.00 80.75 271 ARG A O 1
ATOM 2090 N N . PRO A 1 272 ? -62.345 -0.572 121.569 1.00 76.69 272 PRO A N 1
ATOM 2091 C CA . PRO A 1 272 ? -62.468 0.575 122.477 1.00 76.69 272 PRO A CA 1
ATOM 2092 C C . PRO A 1 272 ? -61.469 1.711 122.176 1.00 76.69 272 PRO A C 1
ATOM 2094 O O . PRO A 1 272 ? -61.687 2.850 122.591 1.00 76.69 272 PRO A O 1
ATOM 2097 N N . ASP A 1 273 ? -60.398 1.409 121.442 1.00 81.06 273 ASP A N 1
ATOM 2098 C CA . ASP A 1 273 ? -59.291 2.287 121.053 1.00 81.06 273 ASP A CA 1
ATOM 2099 C C . ASP A 1 273 ? -59.576 3.163 119.819 1.00 81.06 273 ASP A C 1
ATOM 2101 O O . ASP A 1 273 ? -58.866 4.145 119.599 1.00 81.06 273 ASP A O 1
ATOM 2105 N N . LEU A 1 274 ? -60.613 2.847 119.033 1.00 83.56 274 LEU A N 1
ATOM 2106 C CA . LEU A 1 274 ? -60.897 3.494 117.746 1.00 83.56 274 LEU A CA 1
ATOM 2107 C C . LEU A 1 274 ? -61.094 5.009 117.899 1.00 83.56 274 LEU A C 1
ATOM 2109 O O . LEU A 1 274 ? -61.982 5.437 118.642 1.00 83.56 274 LEU A O 1
ATOM 2113 N N . LYS A 1 275 ? -60.320 5.847 117.202 1.00 81.62 275 LYS A N 1
ATOM 2114 C CA . LYS A 1 275 ? -60.490 7.310 117.246 1.00 81.62 275 LYS A CA 1
ATOM 2115 C C . LYS A 1 275 ? -61.418 7.791 116.131 1.00 81.62 275 LYS A C 1
ATOM 2117 O O . LYS A 1 275 ? -61.689 7.090 115.165 1.00 81.62 275 LYS A O 1
ATOM 2122 N N . GLN A 1 276 ? -61.943 9.010 116.276 1.00 78.00 276 GLN A N 1
ATOM 2123 C CA . GLN A 1 276 ? -62.839 9.616 115.276 1.00 78.00 276 GLN A CA 1
ATOM 2124 C C . GLN A 1 276 ? -62.157 9.891 113.926 1.00 78.00 276 GLN A C 1
ATOM 2126 O O . GLN A 1 276 ? -62.849 10.011 112.910 1.00 78.00 276 GLN A O 1
ATOM 2131 N N . ASP A 1 277 ? -60.830 10.004 113.924 1.00 79.31 277 ASP A N 1
ATOM 2132 C CA . ASP A 1 277 ? -60.033 10.239 112.720 1.00 79.31 277 ASP A CA 1
ATOM 2133 C C . ASP A 1 277 ? -59.832 8.945 111.915 1.00 79.31 277 ASP A C 1
ATOM 2135 O O . ASP A 1 277 ? -59.785 8.991 110.691 1.00 79.31 277 ASP A O 1
ATOM 2139 N N . ASP A 1 278 ? -59.875 7.788 112.585 1.00 80.19 278 ASP A N 1
ATOM 2140 C CA . ASP A 1 278 ? -59.681 6.460 111.983 1.00 80.19 278 ASP A CA 1
ATOM 2141 C C . ASP A 1 278 ? -60.975 5.888 111.367 1.00 80.19 278 ASP A C 1
ATOM 2143 O O . ASP A 1 278 ? -60.995 4.792 110.809 1.00 80.19 278 ASP A O 1
ATOM 2147 N N . LEU A 1 279 ? -62.093 6.620 111.465 1.00 76.56 279 LEU A N 1
ATOM 2148 C CA . LEU A 1 279 ? -63.399 6.181 110.960 1.00 76.56 279 LEU A CA 1
ATOM 2149 C C . LEU A 1 279 ? -63.393 5.891 109.452 1.00 76.56 279 LEU A C 1
ATOM 2151 O O . LEU A 1 279 ? -64.120 5.009 109.007 1.00 76.56 279 LEU A O 1
ATOM 2155 N N . GLY A 1 280 ? -62.593 6.620 108.670 1.00 72.88 280 GLY A N 1
ATOM 2156 C CA . GLY A 1 280 ? -62.563 6.484 107.208 1.00 72.88 280 GLY A CA 1
ATOM 2157 C C . GLY A 1 280 ? -62.024 5.142 106.717 1.00 72.88 280 GLY A C 1
ATOM 2158 O O . GLY A 1 280 ? -62.385 4.712 105.628 1.00 72.88 280 GLY A O 1
ATOM 2159 N N . GLU A 1 281 ? -61.201 4.470 107.521 1.00 75.50 281 GLU A N 1
ATOM 2160 C CA . GLU A 1 281 ? -60.594 3.184 107.160 1.00 75.50 281 GLU A CA 1
ATOM 2161 C C . GLU A 1 281 ? -61.414 1.987 107.656 1.00 75.50 281 GLU A C 1
ATOM 2163 O O . GLU A 1 281 ? -61.277 0.878 107.146 1.00 75.50 281 GLU A O 1
ATOM 2168 N N . VAL A 1 282 ? -62.258 2.202 108.669 1.00 75.25 282 VAL A N 1
ATOM 2169 C CA . VAL A 1 282 ? -62.896 1.122 109.436 1.00 75.25 282 VAL A CA 1
ATOM 2170 C C . VAL A 1 282 ? -64.406 1.037 109.184 1.00 75.25 282 VAL A C 1
ATOM 2172 O O . VAL A 1 282 ? -65.004 -0.023 109.370 1.00 75.25 282 VAL A O 1
ATOM 2175 N N . VAL A 1 283 ? -65.048 2.128 108.758 1.00 79.94 283 VAL A N 1
ATOM 2176 C CA . VAL A 1 283 ? -66.492 2.142 108.492 1.00 79.94 283 VAL A CA 1
ATOM 2177 C C . VAL A 1 283 ? -66.776 1.566 107.108 1.00 79.94 283 VAL A C 1
ATOM 2179 O O . VAL A 1 283 ? -66.445 2.171 106.092 1.00 79.94 283 VAL A O 1
ATOM 2182 N N . THR A 1 284 ? -67.449 0.417 107.073 1.00 82.06 284 THR A N 1
ATOM 2183 C CA . THR A 1 284 ? -67.995 -0.153 105.836 1.00 82.06 284 THR A CA 1
ATOM 2184 C C . THR A 1 284 ? -69.375 0.447 105.521 1.00 82.06 284 THR A C 1
ATOM 2186 O O . THR A 1 284 ? -70.035 0.971 106.430 1.00 82.06 284 THR A O 1
ATOM 2189 N N . PRO A 1 285 ? -69.852 0.378 104.260 1.00 81.38 285 PRO A N 1
ATOM 2190 C CA . PRO A 1 285 ? -71.192 0.841 103.897 1.00 81.38 285 PRO A CA 1
ATOM 2191 C C . PRO A 1 285 ? -72.290 0.213 104.768 1.00 81.38 285 PRO A C 1
ATOM 2193 O O . PRO A 1 285 ? -73.208 0.905 105.201 1.00 81.38 285 PRO A O 1
ATOM 2196 N N . GLU A 1 286 ? -72.161 -1.075 105.092 1.00 82.12 286 GLU A N 1
ATOM 2197 C CA . GLU A 1 286 ? -73.137 -1.815 105.896 1.00 82.12 286 GLU A CA 1
ATOM 2198 C C . GLU A 1 286 ? -73.190 -1.300 107.339 1.00 82.12 286 GLU A C 1
ATOM 2200 O O . GLU A 1 286 ? -74.274 -1.143 107.906 1.00 82.12 286 GLU A O 1
ATOM 2205 N N . LEU A 1 287 ? -72.029 -0.988 107.927 1.00 84.38 287 LEU A N 1
ATOM 2206 C CA . LEU A 1 287 ? -71.939 -0.426 109.275 1.00 84.38 287 LEU A CA 1
ATOM 2207 C C . LEU A 1 287 ? -72.539 0.984 109.333 1.00 84.38 287 LEU A C 1
ATOM 2209 O O . LEU A 1 287 ? -73.220 1.324 110.303 1.00 84.38 287 LEU A O 1
ATOM 2213 N N . LEU A 1 288 ? -72.311 1.790 108.290 1.00 84.25 288 LEU A N 1
ATOM 2214 C CA . LEU A 1 288 ? -72.895 3.123 108.179 1.00 84.25 288 LEU A CA 1
ATOM 2215 C C . LEU A 1 288 ? -74.425 3.042 108.090 1.00 84.25 288 LEU A C 1
ATOM 2217 O O . LEU A 1 288 ? -75.109 3.713 108.859 1.00 84.25 288 LEU A O 1
ATOM 2221 N N . THR A 1 289 ? -74.966 2.170 107.233 1.00 85.12 289 THR A N 1
ATOM 2222 C CA . THR A 1 289 ? -76.421 1.972 107.109 1.00 85.12 289 THR A CA 1
ATOM 2223 C C . THR A 1 289 ? -77.044 1.466 108.415 1.00 85.12 289 THR A C 1
ATOM 2225 O O . THR A 1 289 ? -78.112 1.934 108.820 1.00 85.12 289 THR A O 1
ATOM 2228 N N . ALA A 1 290 ? -76.376 0.548 109.121 1.00 85.69 290 ALA A N 1
ATOM 2229 C CA . ALA A 1 290 ? -76.838 0.058 110.419 1.00 85.69 290 ALA A CA 1
ATOM 2230 C C . ALA A 1 290 ? -76.873 1.173 111.482 1.00 85.69 290 ALA A C 1
ATOM 2232 O O . ALA A 1 290 ? -77.848 1.289 112.229 1.00 85.69 290 ALA A O 1
ATOM 2233 N N . TRP A 1 291 ? -75.853 2.037 111.510 1.00 91.12 291 TRP A N 1
ATOM 2234 C CA . TRP A 1 291 ? -75.810 3.200 112.398 1.00 91.12 291 TRP A CA 1
ATOM 2235 C C . TRP A 1 291 ? -76.909 4.222 112.082 1.00 91.12 291 TRP A C 1
ATOM 2237 O O . TRP A 1 291 ? -77.595 4.672 113.001 1.00 91.12 291 TRP A O 1
ATOM 2247 N N . GLU A 1 292 ? -77.112 4.566 110.807 1.00 87.69 292 GLU A N 1
ATOM 2248 C CA . GLU A 1 292 ? -78.164 5.500 110.377 1.00 87.69 292 GLU A CA 1
ATOM 2249 C C . GLU A 1 292 ? -79.561 4.972 110.715 1.00 87.69 292 GLU A C 1
ATOM 2251 O O . GLU A 1 292 ? -80.430 5.737 111.129 1.00 87.69 292 GLU A O 1
ATOM 2256 N N . THR A 1 293 ? -79.761 3.656 110.624 1.00 88.06 293 THR A N 1
ATOM 2257 C CA . THR A 1 293 ? -81.022 3.008 111.011 1.00 88.06 293 THR A CA 1
ATOM 2258 C C . THR A 1 293 ? -81.245 3.062 112.526 1.00 88.06 293 THR A C 1
ATOM 2260 O O . THR A 1 293 ? -82.362 3.310 112.979 1.00 88.06 293 THR A O 1
ATOM 2263 N N . ALA A 1 294 ? -80.195 2.855 113.328 1.00 84.06 294 ALA A N 1
ATOM 2264 C CA . ALA A 1 294 ? -80.279 2.889 114.789 1.00 84.06 294 ALA A CA 1
ATOM 2265 C C . ALA A 1 294 ? -80.416 4.318 115.352 1.00 84.06 294 ALA A C 1
ATOM 2267 O O . ALA A 1 294 ? -81.089 4.528 116.363 1.00 84.06 294 ALA A O 1
ATOM 2268 N N . TYR A 1 295 ? -79.801 5.307 114.696 1.00 86.06 295 TYR A N 1
ATOM 2269 C CA . TYR A 1 295 ? -79.766 6.704 115.137 1.00 86.06 295 TYR A CA 1
ATOM 2270 C C . TYR A 1 295 ? -80.105 7.675 113.993 1.00 86.06 295 TYR A C 1
ATOM 2272 O O . TYR A 1 295 ? -79.256 8.477 113.582 1.00 86.06 295 TYR A O 1
ATOM 2280 N N . PRO A 1 296 ? -81.361 7.654 113.511 1.00 82.44 296 PRO A N 1
ATOM 2281 C CA . PRO A 1 296 ? -81.757 8.349 112.286 1.00 82.44 296 PRO A CA 1
ATOM 2282 C C . PRO A 1 296 ? -81.824 9.872 112.430 1.00 82.44 296 PRO A C 1
ATOM 2284 O O . PRO A 1 296 ? -81.791 10.584 111.430 1.00 82.44 296 PRO A O 1
ATOM 2287 N N . THR A 1 297 ? -81.920 10.400 113.657 1.00 83.25 297 THR A N 1
ATOM 2288 C CA . THR A 1 297 ? -82.056 11.844 113.899 1.00 83.25 297 THR A CA 1
ATOM 2289 C C . THR A 1 297 ? -80.901 12.423 114.720 1.00 83.25 297 THR A C 1
ATOM 2291 O O . THR A 1 297 ? -80.308 11.725 115.552 1.00 83.25 297 THR A O 1
ATOM 2294 N N . PRO A 1 298 ? -80.598 13.728 114.573 1.00 80.00 298 PRO A N 1
ATOM 2295 C CA . PRO A 1 298 ? -79.620 14.409 115.417 1.00 80.00 298 PRO A CA 1
ATOM 2296 C C . PRO A 1 298 ? -79.947 14.328 116.916 1.00 80.00 298 PRO A C 1
ATOM 2298 O O . PRO A 1 298 ? -79.026 14.253 117.735 1.00 80.00 298 PRO A O 1
ATOM 2301 N N . GLU A 1 299 ? -81.228 14.314 117.312 1.00 80.69 299 GLU A N 1
ATOM 2302 C CA . GLU A 1 299 ? -81.595 14.101 118.717 1.00 80.69 299 GLU A CA 1
ATOM 2303 C C . GLU A 1 299 ? -81.253 12.685 119.192 1.00 80.69 299 GLU A C 1
ATOM 2305 O O . GLU A 1 299 ? -80.726 12.542 120.299 1.00 80.69 299 GLU A O 1
ATOM 2310 N N . ALA A 1 300 ? -81.494 11.658 118.367 1.00 79.50 300 ALA A N 1
ATOM 2311 C CA . ALA A 1 300 ? -81.156 10.269 118.674 1.00 79.50 300 ALA A CA 1
ATOM 2312 C C . ALA A 1 300 ? -79.635 10.070 118.786 1.00 79.50 300 ALA A C 1
ATOM 2314 O O . ALA A 1 300 ? -79.159 9.449 119.734 1.00 79.50 300 ALA A O 1
ATOM 2315 N N . GLN A 1 301 ? -78.857 10.691 117.895 1.00 82.81 301 GLN A N 1
ATOM 2316 C CA . GLN A 1 301 ? -77.390 10.675 117.938 1.00 82.81 301 GLN A CA 1
ATOM 2317 C C . GLN A 1 301 ? -76.841 11.374 119.190 1.00 82.81 301 GLN A C 1
ATOM 2319 O O . GLN A 1 301 ? -75.911 10.887 119.829 1.00 82.81 301 GLN A O 1
ATOM 2324 N N . ARG A 1 302 ? -77.434 12.502 119.603 1.00 80.31 302 ARG A N 1
ATOM 2325 C CA . ARG A 1 302 ? -77.056 13.176 120.857 1.00 80.31 302 ARG A CA 1
ATOM 2326 C C . ARG A 1 302 ? -77.469 12.368 122.082 1.00 80.31 302 ARG A C 1
ATOM 2328 O O . ARG A 1 302 ? -76.704 12.315 123.040 1.00 80.31 302 ARG A O 1
ATOM 2335 N N . ALA A 1 303 ? -78.648 11.744 122.070 1.00 80.69 303 ALA A N 1
ATOM 2336 C CA . ALA A 1 303 ? -79.107 10.858 123.139 1.00 80.69 303 ALA A CA 1
ATOM 2337 C C . ALA A 1 303 ? -78.181 9.646 123.295 1.00 80.69 303 ALA A C 1
ATOM 2339 O O . ALA A 1 303 ? -77.794 9.331 124.420 1.00 80.69 303 ALA A O 1
ATOM 2340 N N . HIS A 1 304 ? -77.734 9.064 122.179 1.00 81.75 304 HIS A N 1
ATOM 2341 C CA . HIS A 1 304 ? -76.723 8.012 122.150 1.00 81.75 304 HIS A CA 1
ATOM 2342 C C . HIS A 1 304 ? -75.413 8.449 122.812 1.00 81.75 304 HIS A C 1
ATOM 2344 O O . HIS A 1 304 ? -74.751 7.641 123.445 1.00 81.75 304 HIS A O 1
ATOM 2350 N N . LEU A 1 305 ? -75.046 9.730 122.770 1.00 80.94 305 LEU A N 1
ATOM 2351 C CA . LEU A 1 305 ? -73.828 10.237 123.409 1.00 80.94 305 LEU A CA 1
ATOM 2352 C C . LEU A 1 305 ? -74.001 10.637 124.887 1.00 80.94 305 LEU A C 1
ATOM 2354 O O . LEU A 1 305 ? -73.003 10.744 125.603 1.00 80.94 305 LEU A O 1
ATOM 2358 N N . ARG A 1 306 ? -75.234 10.816 125.388 1.00 78.81 306 ARG A N 1
ATOM 2359 C CA . ARG A 1 306 ? -75.493 11.265 126.776 1.00 78.81 306 ARG A CA 1
ATOM 2360 C C . ARG A 1 306 ? -74.864 10.379 127.863 1.00 78.81 306 ARG A C 1
ATOM 2362 O O . ARG A 1 306 ? -74.312 10.962 128.794 1.00 78.81 306 ARG A O 1
ATOM 2369 N N . PRO A 1 307 ? -74.877 9.030 127.784 1.00 72.44 307 PRO A N 1
ATOM 2370 C CA . PRO A 1 307 ? -74.267 8.183 128.815 1.00 72.44 307 PRO A CA 1
ATOM 2371 C C . PRO A 1 307 ? -72.753 8.398 128.967 1.00 72.44 307 PRO A C 1
ATOM 2373 O O . PRO A 1 307 ? -72.233 8.362 130.077 1.00 72.44 307 PRO A O 1
ATOM 2376 N N . VAL A 1 308 ? -72.050 8.688 127.867 1.00 68.06 308 VAL A N 1
ATOM 2377 C CA . VAL A 1 308 ? -70.598 8.945 127.868 1.00 68.06 308 VAL A CA 1
ATOM 2378 C C . VAL A 1 308 ?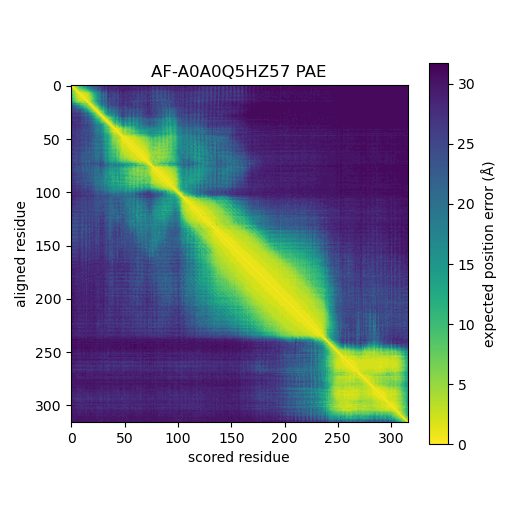 -70.288 10.323 128.454 1.00 68.06 308 VAL A C 1
ATOM 2380 O O . VAL A 1 308 ? -69.364 10.463 129.248 1.00 68.06 308 VAL A O 1
ATOM 2383 N N . VAL A 1 309 ? -71.100 11.337 128.140 1.00 61.38 309 VAL A N 1
ATOM 2384 C CA . VAL A 1 309 ? -70.945 12.691 128.705 1.00 61.38 309 VAL A CA 1
ATOM 2385 C C . VAL A 1 309 ? -71.315 12.732 130.197 1.00 61.38 309 VAL A C 1
ATOM 2387 O O . VAL A 1 309 ? -70.696 13.471 130.961 1.00 61.38 309 VAL A O 1
ATOM 2390 N N . ALA A 1 310 ? -72.279 11.915 130.638 1.00 60.94 310 ALA A N 1
ATOM 2391 C CA . ALA A 1 310 ? -72.632 11.766 132.051 1.00 60.94 310 ALA A CA 1
ATOM 2392 C C . ALA A 1 310 ? -71.524 11.065 132.863 1.00 60.94 310 ALA A C 1
ATOM 2394 O O . ALA A 1 310 ? -71.241 11.489 133.981 1.00 60.94 310 ALA A O 1
ATOM 2395 N N . GLY A 1 311 ? -70.837 10.070 132.285 1.00 56.44 311 GLY A N 1
ATOM 2396 C CA . GLY A 1 311 ? -69.674 9.417 132.904 1.00 56.44 311 GLY A CA 1
ATOM 2397 C C . GLY A 1 311 ? -68.453 10.334 133.070 1.00 56.44 311 GLY A C 1
ATOM 2398 O O . GLY A 1 311 ? -67.718 10.199 134.040 1.00 56.44 311 GLY A O 1
ATOM 2399 N N . VAL A 1 312 ? -68.275 11.320 132.184 1.00 57.22 312 VAL A N 1
ATOM 2400 C CA . VAL A 1 312 ? -67.179 12.311 132.255 1.00 57.22 312 VAL A CA 1
ATOM 2401 C C . VAL A 1 312 ? -67.482 13.466 133.225 1.00 57.22 312 VAL A C 1
ATOM 2403 O O . VAL A 1 312 ? -66.563 14.109 133.713 1.00 57.22 312 VAL A O 1
ATOM 2406 N N . ARG A 1 313 ? -68.756 13.732 133.556 1.00 53.28 313 ARG A N 1
ATOM 2407 C CA . ARG A 1 313 ? -69.156 14.745 134.561 1.00 53.28 313 ARG A CA 1
ATOM 2408 C C . ARG A 1 313 ? -69.394 14.187 135.972 1.00 53.28 313 ARG A C 1
ATOM 2410 O O . ARG A 1 313 ? -69.547 14.977 136.897 1.00 53.28 313 ARG A O 1
ATOM 2417 N N . GLY A 1 314 ? -69.428 12.863 136.139 1.00 51.88 314 GLY A N 1
ATOM 2418 C CA . GLY A 1 314 ? -69.480 12.175 137.440 1.00 51.88 314 GLY A CA 1
ATOM 2419 C C . GLY A 1 314 ? -68.112 11.763 138.001 1.00 51.88 314 GLY A C 1
ATOM 2420 O O . GLY A 1 314 ? -68.042 11.288 139.129 1.00 51.88 314 GLY A O 1
ATOM 2421 N N . ALA A 1 315 ? -67.040 11.961 137.233 1.00 47.41 315 ALA A N 1
ATOM 2422 C CA . ALA A 1 315 ? -65.653 11.862 137.671 1.00 47.41 315 ALA A CA 1
ATOM 2423 C C . ALA A 1 315 ? -65.044 13.271 137.609 1.00 47.41 315 ALA A C 1
ATOM 2425 O O . ALA A 1 315 ? -64.446 13.654 136.605 1.00 47.41 315 ALA A O 1
ATOM 2426 N N . ALA A 1 316 ? -65.326 14.068 138.642 1.00 43.72 316 ALA A N 1
ATOM 2427 C CA . ALA A 1 316 ? -64.536 15.254 138.962 1.00 43.72 316 ALA A CA 1
ATOM 2428 C C . ALA A 1 316 ? -63.186 14.823 139.549 1.00 43.72 316 ALA A C 1
ATOM 2430 O O . ALA A 1 316 ? -63.184 13.821 140.303 1.00 43.72 316 ALA A O 1
#

pLDDT: mean 70.88, std 20.79, range [32.5, 98.44]